Protein AF-A0A946F8Q5-F1 (afdb_monomer_lite)

Radius of gyration: 18.54 Å; chains: 1; bounding box: 40×36×60 Å

Foldseek 3Di:
DVPPVPLDAQADPVSLLVVLVPVFLVVQLVVLVVLQWDQDPVRDIDGDDPDRSSLLRSLVRLLLVLLVCLLCVLVCLQPPLSPSSDHQVLQVQLVHGSVRSNVCSVVVVCVSCVSSSVSSLVSSVVSLVVNVVSLVRSCVSSVNSSVVVVVVSVVSVVSSVQCVVCVSVSSVVNRSDDVVVVVVSVVVVPD

Secondary structure (DSSP, 8-state):
--STTTT----SHHHHHHHHIIIIIHHHHHHHHHHH-EE-TTS-EE---SS-HHHHHHHHHHHHHHHHHHHHHHHHHHH-TTTS---HHHHHHTT--HHHHHHHHHHT-HHHHHHHHHHHHHHHHHHHHHHHHHHHHHHHHTTTTTHHHHHHHHHHHHHHHHHHHTHHHHTTT--S--HHHHHHHHHHTT-

Structure (mmCIF, N/CA/C/O backbone):
data_AF-A0A946F8Q5-F1
#
_entry.id   AF-A0A946F8Q5-F1
#
loop_
_atom_site.group_PDB
_atom_site.id
_atom_site.type_symbol
_atom_site.label_atom_id
_atom_site.label_alt_id
_atom_site.label_comp_id
_atom_site.label_asym_id
_atom_site.label_entity_id
_atom_site.label_seq_id
_atom_site.pdbx_PDB_ins_code
_atom_site.Cartn_x
_atom_site.Cartn_y
_atom_site.Cartn_z
_atom_site.occupancy
_atom_site.B_iso_or_equiv
_atom_site.auth_seq_id
_atom_site.auth_comp_id
_atom_site.auth_asym_id
_atom_site.auth_atom_id
_atom_site.pdbx_PDB_model_num
ATOM 1 N N . MET A 1 1 ? -12.448 -9.281 -13.579 1.00 47.28 1 MET A N 1
ATOM 2 C CA . MET A 1 1 ? -13.691 -8.479 -13.675 1.00 47.28 1 MET A CA 1
ATOM 3 C C . MET A 1 1 ? -14.994 -9.238 -13.384 1.00 47.28 1 MET A C 1
ATOM 5 O O . MET A 1 1 ? -16.036 -8.608 -13.358 1.00 47.28 1 MET A O 1
ATOM 9 N N . GLN A 1 2 ? -14.994 -10.552 -13.101 1.00 37.69 2 GLN A N 1
ATOM 10 C CA . GLN A 1 2 ? -16.233 -11.278 -12.745 1.00 37.69 2 GLN A CA 1
ATOM 11 C C . GLN A 1 2 ? -16.590 -11.223 -11.242 1.00 37.69 2 GLN A C 1
ATOM 13 O O . GLN A 1 2 ? -17.656 -11.693 -10.854 1.00 37.69 2 GLN A O 1
ATOM 18 N N . ARG A 1 3 ? -15.711 -10.663 -10.394 1.00 45.88 3 ARG A N 1
ATOM 19 C CA . ARG A 1 3 ? -15.905 -10.558 -8.935 1.00 45.88 3 ARG A CA 1
ATOM 20 C C . ARG A 1 3 ? -16.505 -9.220 -8.465 1.00 45.88 3 ARG A C 1
ATOM 22 O O . ARG A 1 3 ? -17.027 -9.194 -7.359 1.00 45.88 3 ARG A O 1
ATOM 29 N N . ASP A 1 4 ? -16.539 -8.180 -9.306 1.00 47.66 4 ASP A N 1
ATOM 30 C CA . ASP A 1 4 ? -17.087 -6.856 -8.933 1.00 47.66 4 ASP A CA 1
ATOM 31 C C . ASP A 1 4 ? -18.618 -6.819 -8.818 1.00 47.66 4 ASP A C 1
ATOM 33 O O . ASP A 1 4 ? -19.171 -5.959 -8.147 1.00 47.66 4 ASP A O 1
ATOM 37 N N . VAL A 1 5 ? -19.337 -7.754 -9.448 1.00 46.56 5 VAL A N 1
ATOM 38 C CA . VAL A 1 5 ? -20.811 -7.693 -9.542 1.00 46.56 5 VAL A CA 1
ATOM 39 C C . VAL A 1 5 ? -21.517 -8.276 -8.305 1.00 46.56 5 VAL A C 1
ATOM 41 O O . VAL A 1 5 ? -22.730 -8.150 -8.176 1.00 46.56 5 VAL A O 1
ATOM 44 N N . ALA A 1 6 ? -20.788 -8.922 -7.389 1.00 48.31 6 ALA A N 1
ATOM 45 C CA . ALA A 1 6 ? -21.393 -9.682 -6.291 1.00 48.31 6 ALA A CA 1
ATOM 46 C C . ALA A 1 6 ? -21.062 -9.176 -4.878 1.00 48.31 6 ALA A C 1
ATOM 48 O O . ALA A 1 6 ? -21.506 -9.833 -3.940 1.00 48.31 6 ALA A O 1
ATOM 49 N N . GLU A 1 7 ? -20.282 -8.091 -4.726 1.00 57.91 7 GLU A N 1
ATOM 50 C CA . GLU A 1 7 ? -19.866 -7.527 -3.420 1.00 57.91 7 GLU A CA 1
ATOM 51 C C . GLU A 1 7 ? -19.543 -8.621 -2.386 1.00 57.91 7 GLU A C 1
ATOM 53 O O . GLU A 1 7 ? -20.066 -8.641 -1.269 1.00 57.91 7 GLU A O 1
ATOM 58 N N . ARG A 1 8 ? -18.746 -9.621 -2.789 1.00 64.62 8 ARG A N 1
ATOM 59 C CA . ARG A 1 8 ? -18.437 -10.729 -1.883 1.00 64.62 8 ARG A CA 1
ATOM 60 C C . ARG A 1 8 ? -17.665 -10.171 -0.685 1.00 64.62 8 ARG A C 1
ATOM 62 O O . ARG A 1 8 ? -16.681 -9.466 -0.907 1.00 64.62 8 ARG A O 1
ATOM 69 N N . PRO A 1 9 ? -18.078 -10.490 0.554 1.00 69.31 9 PRO A N 1
ATOM 70 C CA . PRO A 1 9 ? -17.312 -10.122 1.733 1.00 69.31 9 PRO A CA 1
ATOM 71 C C . PRO A 1 9 ? -15.879 -10.644 1.606 1.00 69.31 9 PRO A C 1
ATOM 73 O O . PRO A 1 9 ? -15.683 -11.797 1.223 1.00 69.31 9 PRO A O 1
ATOM 76 N N . LEU A 1 10 ? -14.898 -9.795 1.914 1.00 86.50 10 LEU A N 1
ATOM 77 C CA . LEU A 1 10 ? -13.508 -10.211 2.073 1.00 86.50 10 LEU A CA 1
ATOM 78 C C . LEU A 1 10 ? -13.407 -10.937 3.415 1.00 86.50 10 LEU A C 1
ATOM 80 O O . LEU A 1 10 ? -13.478 -10.295 4.462 1.00 86.50 10 LEU A O 1
ATOM 84 N N . ALA A 1 11 ? -13.325 -12.265 3.394 1.00 88.94 11 ALA A N 1
ATOM 85 C CA . ALA A 1 11 ? -13.254 -13.041 4.624 1.00 88.94 11 ALA A CA 1
ATOM 86 C C . ALA A 1 11 ? -11.807 -13.167 5.100 1.00 88.94 11 ALA A C 1
ATOM 88 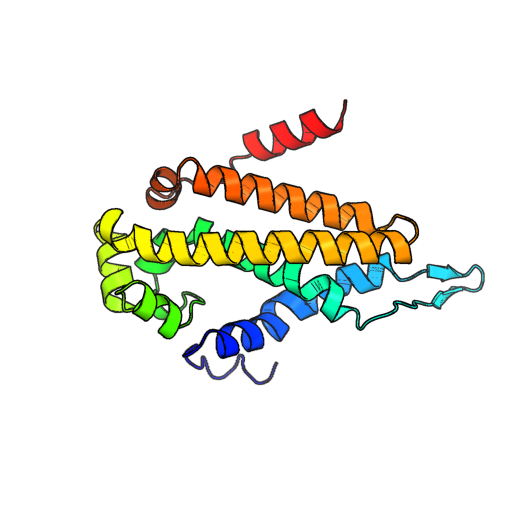O O . ALA A 1 11 ? -11.559 -13.033 6.298 1.00 88.94 11 ALA A O 1
ATOM 89 N N . THR A 1 12 ? -10.875 -13.398 4.168 1.00 92.00 12 THR A N 1
ATOM 90 C CA . THR A 1 12 ? -9.462 -13.618 4.496 1.00 92.00 12 THR A CA 1
ATOM 91 C C . THR A 1 12 ? -8.501 -12.648 3.820 1.00 92.00 12 THR A C 1
ATOM 93 O O . THR A 1 12 ? -8.831 -11.988 2.828 1.00 92.00 12 THR A O 1
ATOM 96 N N . TRP A 1 13 ? -7.267 -12.594 4.320 1.00 93.06 13 TRP A N 1
ATOM 97 C CA . TRP A 1 13 ? -6.178 -11.886 3.650 1.00 93.06 13 TRP A CA 1
ATOM 98 C C . TRP A 1 13 ? -5.962 -12.349 2.201 1.00 93.06 13 TRP A C 1
ATOM 100 O O . TRP A 1 13 ? -5.711 -11.524 1.323 1.00 93.06 13 TRP A O 1
ATOM 110 N N . GLU A 1 14 ? -6.114 -13.641 1.902 1.00 93.12 14 GLU A N 1
ATOM 111 C CA . GLU A 1 14 ? -6.053 -14.142 0.524 1.00 93.12 14 GLU A CA 1
ATOM 112 C C . GLU A 1 14 ? -7.164 -13.560 -0.351 1.00 93.12 14 GLU A C 1
ATOM 114 O O . GLU A 1 14 ? -6.880 -13.193 -1.490 1.00 93.12 14 GLU A O 1
ATOM 119 N N . ASP A 1 15 ? -8.388 -13.402 0.168 1.00 92.00 15 ASP A N 1
ATOM 120 C CA . ASP A 1 15 ? -9.471 -12.740 -0.572 1.00 92.00 15 ASP A CA 1
ATOM 121 C C . ASP A 1 15 ? -9.111 -11.284 -0.896 1.00 92.00 15 ASP A C 1
ATOM 123 O O . ASP A 1 15 ? -9.392 -10.802 -1.997 1.00 92.00 15 ASP A O 1
ATOM 127 N N . PHE A 1 16 ? -8.469 -10.582 0.045 1.00 92.88 16 PHE A N 1
ATOM 128 C CA . PHE A 1 16 ? -7.971 -9.225 -0.178 1.00 92.88 16 PHE A CA 1
ATOM 129 C C . PHE A 1 16 ? -6.912 -9.199 -1.285 1.00 92.88 16 PHE A C 1
ATOM 131 O O . PHE A 1 16 ? -7.029 -8.404 -2.219 1.00 92.88 16 PHE A O 1
ATOM 138 N N . LEU A 1 17 ? -5.916 -10.089 -1.239 1.00 93.94 17 LEU A N 1
ATOM 139 C CA . LEU A 1 17 ? -4.895 -10.182 -2.287 1.00 93.94 17 LEU A CA 1
ATOM 140 C C . LEU A 1 17 ? -5.532 -10.456 -3.658 1.00 93.94 17 LEU A C 1
ATOM 142 O O . LEU A 1 17 ? -5.284 -9.722 -4.615 1.00 93.94 17 LEU A O 1
ATOM 146 N N . ASP A 1 18 ? -6.432 -11.430 -3.726 1.00 92.94 18 ASP A N 1
ATOM 147 C CA . ASP A 1 18 ? -7.199 -11.787 -4.918 1.00 92.94 18 ASP A CA 1
ATOM 148 C C . ASP A 1 18 ? -8.022 -10.614 -5.479 1.00 92.94 18 ASP A C 1
ATOM 150 O O . ASP A 1 18 ? -8.151 -10.452 -6.696 1.00 92.94 18 ASP A O 1
ATOM 154 N N . TYR A 1 19 ? -8.615 -9.801 -4.604 1.00 91.38 19 TYR A N 1
ATOM 155 C CA . TYR A 1 19 ? -9.320 -8.583 -4.991 1.00 91.38 19 TYR A CA 1
ATOM 156 C C . TYR A 1 19 ? -8.349 -7.540 -5.561 1.00 91.38 19 TYR A C 1
ATOM 158 O O . TYR A 1 19 ? -8.593 -6.985 -6.641 1.00 91.38 19 TYR A O 1
ATOM 166 N N . THR A 1 20 ? -7.217 -7.311 -4.886 1.00 93.56 20 THR A N 1
ATOM 167 C CA . THR A 1 20 ? -6.224 -6.321 -5.325 1.00 93.56 20 THR A CA 1
ATOM 168 C C . THR A 1 20 ? -5.621 -6.649 -6.686 1.00 93.56 20 THR A C 1
ATOM 170 O O . THR A 1 20 ? -5.291 -5.715 -7.417 1.00 93.56 20 THR A O 1
ATOM 173 N N . GLU A 1 21 ? -5.555 -7.923 -7.089 1.00 94.44 21 GLU A N 1
ATOM 174 C CA . GLU A 1 21 ? -5.094 -8.311 -8.429 1.00 94.44 21 GLU A CA 1
ATOM 175 C C . GLU A 1 21 ? -5.870 -7.582 -9.537 1.00 94.44 21 GLU A C 1
ATOM 177 O O . GLU A 1 21 ? -5.285 -7.034 -10.474 1.00 94.44 21 GLU A O 1
ATOM 182 N N . GLY A 1 22 ? -7.197 -7.517 -9.411 1.00 90.88 22 GLY A N 1
ATOM 183 C CA . GLY A 1 22 ? -8.050 -6.804 -10.361 1.00 90.88 22 GLY A CA 1
ATOM 184 C C . GLY A 1 22 ? -8.107 -5.299 -10.108 1.00 90.88 22 GLY A C 1
ATOM 185 O O . GLY A 1 22 ? -8.044 -4.517 -11.056 1.00 90.88 22 GLY A O 1
ATOM 186 N N . ALA A 1 23 ? -8.235 -4.901 -8.842 1.00 89.94 23 ALA A N 1
ATOM 187 C CA . ALA A 1 23 ? -8.517 -3.517 -8.468 1.00 89.94 23 ALA A CA 1
ATOM 188 C C . ALA A 1 23 ? -7.287 -2.595 -8.525 1.00 89.94 23 ALA A C 1
ATOM 190 O O . ALA A 1 23 ? -7.435 -1.394 -8.743 1.00 89.94 23 ALA A O 1
ATOM 191 N N . ALA A 1 24 ? -6.081 -3.136 -8.328 1.00 94.88 24 ALA A N 1
ATOM 192 C CA . ALA A 1 24 ? -4.866 -2.343 -8.141 1.00 94.88 24 ALA A CA 1
ATOM 193 C C . ALA A 1 24 ? -3.651 -2.875 -8.919 1.00 94.88 24 ALA A C 1
ATOM 195 O O . ALA A 1 24 ? -2.951 -2.093 -9.561 1.00 94.88 24 ALA A O 1
ATOM 196 N N . VAL A 1 25 ? -3.404 -4.189 -8.926 1.00 97.62 25 VAL A N 1
ATOM 197 C CA . VAL A 1 25 ? -2.227 -4.771 -9.598 1.00 97.62 25 VAL A CA 1
ATOM 198 C C . VAL A 1 25 ? -2.351 -4.660 -11.113 1.00 97.62 25 VAL A C 1
ATOM 200 O O . VAL A 1 25 ? -1.433 -4.167 -11.763 1.00 97.62 25 VAL A O 1
ATOM 203 N N . ALA A 1 26 ? -3.488 -5.060 -11.688 1.00 96.06 26 ALA A N 1
ATOM 204 C CA . ALA A 1 26 ? -3.735 -4.949 -13.123 1.00 96.06 26 ALA A CA 1
ATOM 205 C C . ALA A 1 26 ? -3.549 -3.515 -13.669 1.00 96.06 26 ALA A C 1
ATOM 207 O O . ALA A 1 26 ? -2.817 -3.364 -14.651 1.00 96.06 26 ALA A O 1
ATOM 208 N N . PRO A 1 27 ? -4.128 -2.451 -13.068 1.00 96.12 27 PRO A N 1
ATOM 209 C CA . PRO A 1 27 ? -3.860 -1.089 -13.527 1.00 96.12 27 PRO A CA 1
ATOM 210 C C . PRO A 1 27 ? -2.409 -0.654 -13.279 1.00 96.12 27 PRO A C 1
ATOM 212 O O . PRO A 1 27 ? -1.821 -0.017 -14.151 1.00 96.12 27 PRO A O 1
ATOM 215 N N . ALA A 1 28 ? -1.788 -1.032 -12.156 1.00 96.50 28 ALA A N 1
ATOM 216 C CA . ALA A 1 28 ? -0.383 -0.710 -11.898 1.00 96.50 28 ALA A CA 1
ATOM 217 C C . ALA A 1 28 ? 0.571 -1.366 -12.916 1.00 96.50 28 ALA A C 1
ATOM 219 O O . ALA A 1 28 ? 1.548 -0.751 -13.348 1.00 96.50 28 ALA A O 1
ATOM 220 N N . ALA A 1 29 ? 0.260 -2.583 -13.370 1.00 97.12 29 ALA A N 1
ATOM 221 C CA . ALA A 1 29 ? 1.044 -3.305 -14.367 1.00 97.12 29 ALA A CA 1
ATOM 222 C C . ALA A 1 29 ? 1.118 -2.565 -15.710 1.00 97.12 29 ALA A C 1
ATOM 224 O O . ALA A 1 29 ? 2.112 -2.706 -16.419 1.00 97.12 29 ALA A O 1
ATOM 225 N N . VAL A 1 30 ? 0.129 -1.730 -16.053 1.00 96.25 30 VAL A N 1
ATOM 226 C CA . VAL A 1 30 ? 0.170 -0.893 -17.265 1.00 96.25 30 VAL A CA 1
ATOM 227 C C . VAL A 1 30 ? 1.377 0.050 -17.248 1.00 96.25 30 VAL A C 1
ATOM 229 O O . VAL A 1 30 ? 2.019 0.229 -18.281 1.00 96.25 30 VAL A O 1
ATOM 232 N N . PHE A 1 31 ? 1.749 0.600 -16.088 1.00 96.44 31 PHE A N 1
ATOM 233 C CA . PHE A 1 31 ? 2.955 1.426 -15.979 1.00 96.44 31 PHE A CA 1
ATOM 234 C C . PHE A 1 31 ? 4.221 0.604 -16.213 1.00 96.44 31 PHE A C 1
ATOM 236 O O . PHE A 1 31 ? 5.102 1.047 -16.943 1.00 96.44 31 PHE A O 1
ATOM 243 N N . VAL A 1 32 ? 4.282 -0.621 -15.685 1.00 97.31 32 VAL A N 1
ATOM 244 C CA . VAL A 1 32 ? 5.392 -1.548 -15.957 1.00 97.31 32 VAL A CA 1
ATOM 245 C C . VAL A 1 32 ? 5.483 -1.851 -17.456 1.00 97.31 32 VAL A C 1
ATOM 247 O O . VAL A 1 32 ? 6.572 -1.801 -18.020 1.00 97.31 32 VAL A O 1
ATOM 250 N N . TYR A 1 33 ? 4.349 -2.085 -18.130 1.00 95.19 33 TYR A N 1
ATOM 251 C CA . TYR A 1 33 ? 4.311 -2.264 -19.585 1.00 95.19 33 TYR A CA 1
ATOM 252 C C . TYR A 1 33 ? 4.882 -1.061 -20.331 1.00 95.19 33 TYR A C 1
ATOM 254 O O . TYR A 1 33 ? 5.683 -1.248 -21.241 1.00 95.19 33 TYR A O 1
ATOM 262 N N . ILE A 1 34 ? 4.480 0.157 -19.964 1.00 94.56 34 ILE A N 1
ATOM 263 C CA . ILE A 1 34 ? 4.950 1.384 -20.618 1.00 94.56 34 ILE A CA 1
ATOM 264 C C . ILE A 1 34 ? 6.466 1.530 -20.461 1.00 94.56 34 ILE A C 1
ATOM 266 O O . ILE A 1 34 ? 7.152 1.781 -21.447 1.00 94.56 34 ILE A O 1
ATOM 270 N N . LEU A 1 35 ? 6.983 1.327 -19.250 1.00 94.38 35 LEU A N 1
ATOM 271 C CA . LEU A 1 35 ? 8.401 1.518 -18.930 1.00 94.38 35 LEU A CA 1
ATOM 272 C C . LEU A 1 35 ? 9.298 0.442 -19.547 1.00 94.38 35 LEU A C 1
ATOM 274 O O . LEU A 1 35 ? 10.416 0.720 -19.965 1.00 94.38 35 LEU A O 1
ATOM 278 N N . ALA A 1 36 ? 8.801 -0.788 -19.652 1.00 94.12 36 ALA A N 1
ATOM 279 C CA . ALA A 1 36 ? 9.536 -1.888 -20.262 1.00 94.12 36 ALA A CA 1
ATOM 280 C C . ALA A 1 36 ? 9.364 -1.972 -21.788 1.00 94.12 36 ALA A C 1
ATOM 282 O O . ALA A 1 36 ? 9.966 -2.839 -22.428 1.00 94.12 36 ALA A O 1
ATOM 283 N N . CYS A 1 37 ? 8.524 -1.129 -22.392 1.00 93.69 37 CYS A N 1
ATOM 284 C CA . CYS A 1 37 ? 8.300 -1.113 -23.831 1.00 93.69 37 CYS A CA 1
ATOM 285 C C . CYS A 1 37 ? 9.354 -0.249 -24.526 1.00 93.69 37 CYS A C 1
ATOM 287 O O . CYS A 1 37 ? 9.451 0.955 -24.297 1.00 93.69 37 CYS A O 1
ATOM 289 N N . LYS A 1 38 ? 10.120 -0.849 -25.439 1.00 89.81 38 LYS A N 1
ATOM 290 C CA . LYS A 1 38 ? 11.079 -0.139 -26.287 1.00 89.81 38 LYS A CA 1
ATOM 291 C C . LYS A 1 38 ? 10.534 -0.070 -27.712 1.00 89.81 38 LYS A C 1
ATOM 293 O O . LYS A 1 38 ? 10.257 -1.098 -28.338 1.00 89.81 38 LYS A O 1
ATOM 298 N N . VAL A 1 39 ? 10.409 1.148 -28.236 1.00 88.50 39 VAL A N 1
ATOM 299 C CA . VAL A 1 39 ? 9.988 1.399 -29.621 1.00 88.50 39 VAL A CA 1
ATOM 300 C C . VAL A 1 39 ? 11.217 1.400 -30.525 1.00 88.50 39 VAL A C 1
ATOM 302 O O . VAL A 1 39 ? 12.149 2.186 -30.346 1.00 88.50 39 VAL A O 1
ATOM 305 N N . ARG A 1 40 ? 11.238 0.502 -31.506 1.00 88.19 40 ARG A N 1
ATOM 306 C CA . ARG A 1 40 ? 12.300 0.403 -32.508 1.00 88.19 40 ARG A CA 1
ATOM 307 C C . ARG A 1 40 ? 12.103 1.449 -33.605 1.00 88.19 40 ARG A C 1
ATOM 309 O O . ARG A 1 40 ? 11.007 1.951 -33.835 1.00 88.19 40 ARG A O 1
ATOM 316 N N . ARG A 1 41 ? 13.180 1.754 -34.340 1.00 89.50 41 ARG A N 1
ATOM 317 C CA . ARG A 1 41 ? 13.159 2.737 -35.446 1.00 89.50 41 ARG A CA 1
ATOM 318 C C . ARG A 1 41 ? 12.202 2.372 -36.586 1.00 89.50 41 ARG A C 1
ATOM 320 O O . ARG A 1 41 ? 11.804 3.256 -37.332 1.00 89.50 41 ARG A O 1
ATOM 327 N N . ASP A 1 42 ? 11.861 1.094 -36.727 1.00 91.88 42 ASP A N 1
ATOM 328 C CA . ASP A 1 42 ? 10.904 0.588 -37.719 1.00 91.88 42 ASP A CA 1
ATOM 329 C C . ASP A 1 42 ? 9.435 0.713 -37.268 1.00 91.88 42 ASP A C 1
ATOM 331 O O . ASP A 1 42 ? 8.533 0.297 -37.990 1.00 91.88 42 ASP A O 1
ATOM 335 N N . GLY A 1 43 ? 9.191 1.286 -36.084 1.00 87.38 43 GLY A N 1
ATOM 336 C CA . GLY A 1 43 ? 7.863 1.450 -35.500 1.00 87.38 43 GLY A CA 1
ATOM 337 C C . GLY A 1 43 ? 7.340 0.222 -34.752 1.00 87.38 43 GLY A C 1
ATOM 338 O O . GLY A 1 43 ? 6.241 0.287 -34.205 1.00 87.38 43 GLY A O 1
ATOM 339 N N . SER A 1 44 ? 8.091 -0.883 -34.692 1.00 89.69 44 SER A N 1
ATOM 340 C CA . SER A 1 44 ? 7.719 -2.041 -33.876 1.00 89.69 44 SER A CA 1
ATOM 341 C C . SER A 1 44 ? 8.072 -1.834 -32.402 1.00 89.69 44 SER A C 1
ATOM 343 O O . SER A 1 44 ? 9.073 -1.199 -32.064 1.00 89.69 44 SER A O 1
ATOM 345 N N . SER A 1 45 ? 7.260 -2.402 -31.514 1.00 88.25 45 SER A N 1
ATOM 346 C CA . SER A 1 45 ? 7.489 -2.367 -30.071 1.00 88.25 45 SER A CA 1
ATOM 347 C C . SER A 1 45 ? 7.910 -3.736 -29.569 1.00 88.25 45 SER A C 1
ATOM 349 O O . SER A 1 45 ? 7.329 -4.753 -29.953 1.00 88.25 45 SER A O 1
ATOM 351 N N . VAL A 1 46 ? 8.899 -3.762 -28.684 1.00 89.12 46 VAL A N 1
ATOM 352 C CA . VAL A 1 46 ? 9.299 -4.972 -27.967 1.00 89.12 46 VAL A CA 1
ATOM 353 C C . VAL A 1 46 ? 9.364 -4.701 -26.479 1.00 89.12 46 VAL A C 1
ATOM 355 O O . VAL A 1 46 ? 9.696 -3.601 -26.048 1.00 89.12 46 VAL A O 1
ATOM 358 N N . SER A 1 47 ? 9.064 -5.726 -25.698 1.00 86.44 47 SER A N 1
ATOM 359 C CA . SER A 1 47 ? 9.294 -5.721 -24.266 1.00 86.44 47 SER A CA 1
ATOM 360 C C . SER A 1 47 ? 9.719 -7.118 -23.845 1.00 86.44 47 SER A C 1
ATOM 362 O O . SER A 1 47 ? 9.160 -8.110 -24.321 1.00 86.44 47 SER A O 1
ATOM 364 N N . SER A 1 48 ? 10.733 -7.191 -22.994 1.00 87.31 48 SER A N 1
ATOM 365 C CA . SER A 1 48 ? 11.195 -8.437 -22.398 1.00 87.31 48 SER A CA 1
ATOM 366 C C . SER A 1 48 ? 11.593 -8.160 -20.961 1.00 87.31 48 SER A C 1
ATOM 368 O O . SER A 1 48 ? 12.582 -7.472 -20.727 1.00 87.31 48 SER A O 1
ATOM 370 N N . LEU A 1 49 ? 10.821 -8.710 -20.034 1.00 94.62 49 LEU A N 1
ATOM 371 C CA . LEU A 1 49 ? 11.174 -8.781 -18.624 1.00 94.62 49 LEU A CA 1
ATOM 372 C C . LEU A 1 49 ? 11.390 -10.245 -18.246 1.00 94.62 49 LEU A C 1
ATOM 374 O O . LEU A 1 49 ? 10.847 -11.152 -18.886 1.00 94.62 49 LEU A O 1
ATOM 378 N N . SER A 1 50 ? 12.176 -10.482 -17.202 1.00 95.06 50 SER A N 1
ATOM 379 C CA . SER A 1 50 ? 12.471 -11.823 -16.696 1.00 95.06 50 SER A CA 1
ATOM 380 C C . SER A 1 50 ? 11.276 -12.471 -15.985 1.00 95.06 50 SER A C 1
ATOM 382 O O . SER A 1 50 ? 11.239 -13.693 -15.822 1.00 95.06 50 SER A O 1
ATOM 384 N N . ARG A 1 51 ? 10.278 -11.666 -15.596 1.00 96.38 51 ARG A N 1
ATOM 385 C CA . ARG A 1 51 ? 9.045 -12.086 -14.914 1.00 96.38 51 ARG A CA 1
ATOM 386 C C . ARG A 1 51 ? 7.802 -11.473 -15.568 1.00 96.38 51 ARG A C 1
ATOM 388 O O . ARG A 1 51 ? 7.910 -10.479 -16.290 1.00 96.38 51 ARG A O 1
ATOM 395 N N . PRO A 1 52 ? 6.603 -12.022 -15.305 1.00 96.50 52 PRO A N 1
ATOM 396 C CA . PRO A 1 52 ? 5.349 -11.352 -15.628 1.00 96.50 52 PRO A CA 1
ATOM 397 C C . PRO A 1 52 ? 5.309 -9.901 -15.120 1.00 96.50 52 PRO A C 1
ATOM 399 O O . PRO A 1 52 ? 5.661 -9.621 -13.980 1.00 96.50 52 PRO A O 1
ATOM 402 N N . PHE A 1 53 ? 4.811 -8.978 -15.943 1.00 95.88 53 PHE A N 1
ATOM 403 C CA . PHE A 1 53 ? 4.721 -7.541 -15.629 1.00 95.88 53 PHE A CA 1
ATOM 404 C C . PHE A 1 53 ? 3.971 -7.261 -14.321 1.00 95.88 53 PHE A C 1
ATOM 406 O O . PHE A 1 53 ? 4.376 -6.407 -13.534 1.00 95.88 53 PHE A O 1
ATOM 413 N N . ALA A 1 54 ? 2.895 -8.015 -14.077 1.00 97.06 54 ALA A N 1
ATOM 414 C CA . ALA A 1 54 ? 2.108 -7.922 -12.853 1.00 97.06 54 ALA A CA 1
ATOM 415 C C . ALA A 1 54 ? 2.939 -8.218 -11.596 1.00 97.06 54 ALA A C 1
ATOM 417 O O . ALA A 1 54 ? 2.670 -7.638 -10.549 1.00 97.06 54 ALA A O 1
ATOM 418 N N . ASP A 1 55 ? 3.977 -9.053 -11.695 1.00 97.69 55 ASP A N 1
ATOM 419 C CA . ASP A 1 55 ? 4.798 -9.412 -10.541 1.00 97.69 55 ASP A CA 1
ATOM 420 C C . ASP A 1 55 ? 5.626 -8.231 -10.035 1.00 97.69 55 ASP A C 1
ATOM 422 O O . ASP A 1 55 ? 5.717 -8.047 -8.825 1.00 97.69 55 ASP A O 1
ATOM 426 N N . TYR A 1 56 ? 6.133 -7.376 -10.930 1.00 97.94 56 TYR A N 1
ATOM 427 C CA . TYR A 1 56 ? 6.824 -6.140 -10.537 1.00 97.94 56 TYR A CA 1
ATOM 428 C C . TYR A 1 56 ? 5.872 -5.091 -9.949 1.00 97.94 56 TYR A C 1
ATOM 430 O O . TYR A 1 56 ? 6.265 -4.286 -9.110 1.00 97.94 56 TYR A O 1
ATOM 438 N N . ALA A 1 57 ? 4.613 -5.083 -10.395 1.00 97.94 57 ALA A N 1
ATOM 439 C CA . ALA A 1 57 ? 3.615 -4.108 -9.960 1.00 97.94 57 ALA A CA 1
ATOM 440 C C . ALA A 1 57 ? 2.932 -4.484 -8.637 1.00 97.94 57 ALA A C 1
ATOM 442 O O . ALA A 1 57 ? 2.433 -3.607 -7.932 1.00 97.94 57 ALA A O 1
ATOM 443 N N . ARG A 1 58 ? 2.874 -5.779 -8.303 1.00 98.38 58 ARG A N 1
ATOM 444 C CA . ARG A 1 58 ? 2.015 -6.311 -7.239 1.00 98.38 58 ARG A CA 1
ATOM 445 C C . ARG A 1 58 ? 2.283 -5.685 -5.882 1.00 98.38 58 ARG A C 1
ATOM 447 O O . ARG A 1 58 ? 1.359 -5.205 -5.228 1.00 98.38 58 ARG A O 1
ATOM 454 N N . HIS A 1 59 ? 3.541 -5.684 -5.452 1.00 98.50 59 HIS A N 1
ATOM 455 C CA . HIS A 1 59 ? 3.874 -5.179 -4.127 1.00 98.50 59 HIS A CA 1
ATOM 456 C C . HIS A 1 59 ? 3.694 -3.665 -4.026 1.00 98.50 59 HIS A C 1
ATOM 458 O O . HIS A 1 59 ? 3.169 -3.224 -3.006 1.00 98.50 59 HIS A O 1
ATOM 464 N N . LEU A 1 60 ? 4.000 -2.912 -5.092 1.00 98.31 60 LEU A N 1
ATOM 465 C CA . LEU A 1 60 ? 3.736 -1.472 -5.167 1.00 98.31 60 LEU A CA 1
ATOM 466 C C . LEU A 1 60 ? 2.238 -1.181 -5.047 1.00 98.31 60 LEU A C 1
ATOM 468 O O . LEU A 1 60 ? 1.834 -0.340 -4.251 1.00 98.31 60 LEU A O 1
ATOM 472 N N . ALA A 1 61 ? 1.413 -1.908 -5.801 1.00 97.81 61 ALA A N 1
ATOM 473 C CA . ALA A 1 61 ? -0.033 -1.739 -5.786 1.00 97.81 61 ALA A CA 1
ATOM 474 C C . ALA A 1 61 ? -0.621 -2.003 -4.394 1.00 97.81 61 ALA A C 1
ATOM 476 O O . ALA A 1 61 ? -1.375 -1.176 -3.887 1.00 97.81 61 ALA A O 1
ATOM 477 N N . ILE A 1 62 ? -0.241 -3.114 -3.754 1.00 97.75 62 ILE A N 1
ATOM 478 C CA . ILE A 1 62 ? -0.716 -3.458 -2.406 1.00 97.75 62 ILE A CA 1
ATOM 479 C C . ILE A 1 62 ? -0.214 -2.443 -1.376 1.00 97.75 62 ILE A C 1
ATOM 481 O O . ILE A 1 62 ? -0.995 -1.982 -0.551 1.00 97.75 62 ILE A O 1
ATOM 485 N N . PHE A 1 63 ? 1.064 -2.060 -1.441 1.00 98.19 63 PHE A N 1
ATOM 486 C CA . PHE A 1 63 ? 1.642 -1.038 -0.570 1.00 98.19 63 PHE A CA 1
ATOM 487 C C . PHE A 1 63 ? 0.847 0.272 -0.650 1.00 98.19 63 PHE A C 1
ATOM 489 O O . PHE A 1 63 ? 0.347 0.745 0.368 1.00 98.19 63 PHE A O 1
ATOM 496 N N . SER A 1 64 ? 0.653 0.816 -1.853 1.00 96.12 64 SER A N 1
ATOM 497 C CA . SER A 1 64 ? -0.126 2.040 -2.061 1.00 96.12 64 SER A 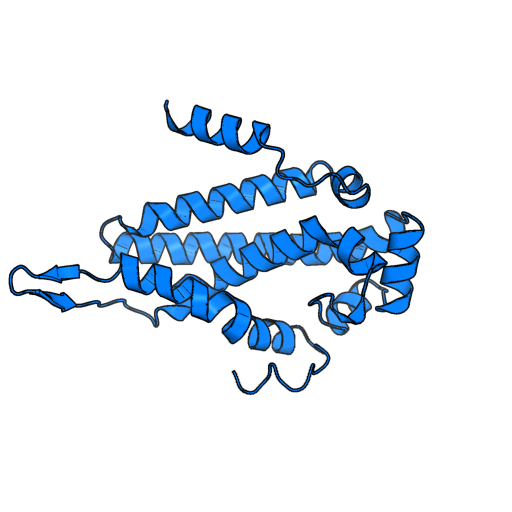CA 1
ATOM 498 C C . SER A 1 64 ? -1.575 1.903 -1.585 1.00 96.12 64 SER A C 1
ATOM 500 O O . SER A 1 64 ? -2.125 2.844 -1.015 1.00 96.12 64 SER A O 1
ATOM 502 N N . TYR A 1 65 ? -2.191 0.731 -1.767 1.00 95.19 65 TYR A N 1
ATOM 503 C CA . TYR A 1 65 ? -3.554 0.468 -1.302 1.00 95.19 65 TYR A CA 1
ATOM 504 C C . TYR A 1 65 ? -3.656 0.492 0.228 1.00 95.19 65 TYR A C 1
ATOM 506 O O . TYR A 1 65 ? -4.575 1.096 0.774 1.00 95.19 65 TYR A O 1
ATOM 514 N N . LEU A 1 66 ? -2.696 -0.112 0.933 1.00 95.19 66 LEU A N 1
ATOM 515 C CA . LEU A 1 66 ? -2.663 -0.109 2.398 1.00 95.19 66 LEU A CA 1
ATOM 516 C C . LEU A 1 66 ? -2.422 1.298 2.961 1.00 95.19 66 LEU A C 1
ATOM 518 O O . LEU A 1 66 ? -3.055 1.671 3.947 1.00 95.19 66 LEU A O 1
ATOM 522 N N . VAL A 1 67 ? -1.586 2.111 2.304 1.00 94.06 67 VAL A N 1
ATOM 523 C CA . VAL A 1 67 ? -1.417 3.531 2.662 1.00 94.06 67 VAL A CA 1
ATOM 524 C C . VAL A 1 67 ? -2.738 4.293 2.528 1.00 94.06 67 VAL A C 1
ATOM 526 O O . VAL A 1 67 ? -3.072 5.085 3.407 1.00 94.06 67 VAL A O 1
ATOM 529 N N . HIS A 1 68 ? -3.520 4.034 1.476 1.00 90.75 68 HIS A N 1
ATOM 530 C CA . HIS A 1 68 ? -4.852 4.626 1.327 1.00 90.75 68 HIS A CA 1
ATOM 531 C C . HIS A 1 68 ? -5.816 4.183 2.425 1.00 90.75 68 HIS A C 1
ATOM 533 O O . HIS A 1 68 ? -6.467 5.036 3.021 1.00 90.75 68 HIS A O 1
ATOM 539 N N . ILE A 1 69 ? -5.856 2.886 2.742 1.00 90.88 69 ILE A N 1
ATOM 540 C CA . ILE A 1 69 ? -6.686 2.375 3.841 1.00 90.88 69 ILE A CA 1
ATOM 541 C C . ILE A 1 69 ? -6.316 3.068 5.153 1.00 90.88 69 ILE A C 1
ATOM 543 O O . ILE A 1 69 ? -7.205 3.515 5.864 1.00 90.88 69 ILE A O 1
ATOM 547 N N . LEU A 1 70 ? -5.025 3.194 5.474 1.00 90.38 70 LEU A N 1
ATOM 548 C CA . LEU A 1 70 ? -4.588 3.875 6.695 1.00 90.38 70 LEU A CA 1
ATOM 549 C C . LEU A 1 70 ? -4.978 5.354 6.713 1.00 90.38 70 LEU A C 1
ATOM 551 O O . LEU A 1 70 ? -5.444 5.841 7.740 1.00 90.38 70 LEU A O 1
ATOM 555 N N . ARG A 1 71 ? -4.799 6.060 5.591 1.00 87.88 71 ARG A N 1
ATOM 556 C CA . ARG A 1 71 ? -5.137 7.484 5.450 1.00 87.88 71 ARG A CA 1
ATOM 557 C C . ARG A 1 71 ? -6.626 7.742 5.666 1.00 87.88 71 ARG A C 1
ATOM 559 O O . ARG A 1 71 ? -6.984 8.725 6.306 1.00 87.88 71 ARG A O 1
ATOM 566 N N . ASP A 1 72 ? -7.472 6.876 5.121 1.00 86.31 72 ASP A N 1
ATOM 567 C CA . ASP A 1 72 ? -8.919 7.091 5.066 1.00 86.31 72 ASP A CA 1
ATOM 568 C C . ASP A 1 72 ? -9.676 6.263 6.127 1.00 86.31 72 ASP A C 1
ATOM 570 O O . ASP A 1 72 ? -10.901 6.350 6.219 1.00 86.31 72 ASP A O 1
ATOM 574 N N . LEU A 1 73 ? -8.955 5.517 6.985 1.00 86.12 73 LEU A N 1
ATOM 575 C CA . LEU A 1 73 ? -9.499 4.496 7.891 1.00 86.12 73 LEU A CA 1
ATOM 576 C C . LEU A 1 73 ? -10.714 4.980 8.678 1.00 86.12 73 LEU A C 1
ATOM 578 O O . LEU A 1 73 ? -11.753 4.323 8.677 1.00 86.12 73 LEU A O 1
ATOM 582 N N . LYS A 1 74 ? -10.594 6.125 9.358 1.00 82.69 74 LYS A N 1
ATOM 583 C CA . LYS A 1 74 ? -11.689 6.651 10.177 1.00 82.69 74 LYS A CA 1
ATOM 584 C C . LYS A 1 74 ? -12.873 7.089 9.327 1.00 82.69 74 LYS A C 1
ATOM 586 O O . LYS A 1 74 ? -14.003 6.714 9.629 1.00 82.69 74 LYS A O 1
ATOM 591 N N . ALA A 1 75 ? -12.619 7.874 8.283 1.00 82.31 75 ALA A N 1
ATOM 592 C CA . ALA A 1 75 ? -13.673 8.412 7.432 1.00 82.31 75 ALA A CA 1
ATOM 593 C C . ALA A 1 75 ? -14.483 7.285 6.771 1.00 82.31 75 ALA A C 1
ATOM 595 O O . ALA A 1 75 ? -15.715 7.351 6.712 1.00 82.31 75 ALA A O 1
ATOM 596 N N . ASP A 1 76 ? -13.807 6.223 6.336 1.00 85.25 76 ASP A N 1
ATOM 597 C CA . ASP A 1 76 ? -14.451 5.060 5.735 1.00 85.25 76 ASP A CA 1
ATOM 598 C C . ASP A 1 76 ? -15.177 4.208 6.784 1.00 85.25 76 ASP A C 1
ATOM 600 O O . ASP A 1 76 ? -16.313 3.776 6.551 1.00 85.25 76 ASP A O 1
ATOM 604 N N . ALA A 1 77 ? -14.581 4.027 7.967 1.00 85.69 77 ALA A N 1
ATOM 605 C CA . ALA A 1 77 ? -15.194 3.285 9.067 1.00 85.69 77 ALA A CA 1
ATOM 606 C C . ALA A 1 77 ? -16.473 3.962 9.582 1.00 85.69 77 ALA A C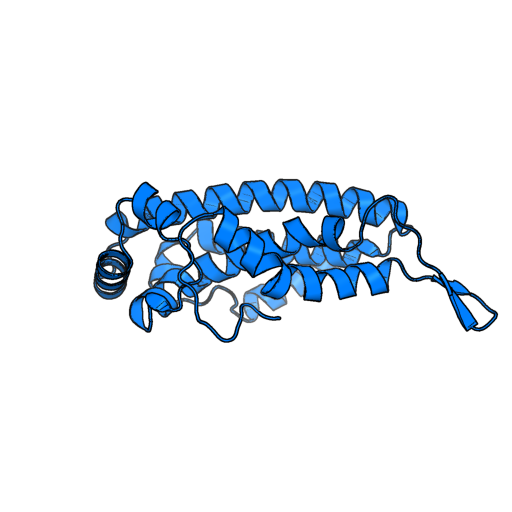 1
ATOM 608 O O . ALA A 1 77 ? -17.446 3.278 9.899 1.00 85.69 77 ALA A O 1
ATOM 609 N N . GLU A 1 78 ? -16.513 5.296 9.633 1.00 83.75 78 GLU A N 1
ATOM 610 C CA . GLU A 1 78 ? -17.694 6.054 10.050 1.00 83.75 78 GLU A CA 1
ATOM 611 C C . GLU A 1 78 ? -18.848 5.920 9.050 1.00 83.75 78 GLU A C 1
ATOM 613 O O . GLU A 1 78 ? -19.996 5.698 9.455 1.00 83.75 78 GLU A O 1
ATOM 618 N N . ARG A 1 79 ? -18.556 6.056 7.749 1.00 79.00 79 ARG A N 1
ATOM 619 C CA . ARG A 1 79 ? -19.572 6.186 6.692 1.00 79.00 79 ARG A CA 1
ATOM 620 C C . ARG A 1 79 ? -20.163 4.850 6.267 1.00 79.00 79 ARG A C 1
ATOM 622 O O . ARG A 1 79 ? -21.382 4.748 6.125 1.00 79.00 79 ARG A O 1
ATOM 629 N N . ALA A 1 80 ? -19.319 3.856 6.010 1.00 71.75 80 ALA A N 1
ATOM 630 C CA . ALA A 1 80 ? -19.745 2.572 5.468 1.00 71.75 80 ALA A CA 1
ATOM 631 C C . ALA A 1 80 ? -18.685 1.490 5.745 1.00 71.75 80 ALA A C 1
ATOM 633 O O . ALA A 1 80 ? -17.953 1.107 4.830 1.00 71.75 80 ALA A O 1
ATOM 634 N N . PRO A 1 81 ? -18.613 0.942 6.972 1.00 64.19 81 PRO A N 1
ATOM 635 C CA . PRO A 1 81 ? -17.610 -0.065 7.342 1.00 64.19 81 PRO A CA 1
ATOM 636 C C . PRO A 1 81 ? -17.690 -1.338 6.483 1.00 64.19 81 PRO A C 1
ATOM 638 O O . PRO A 1 81 ? -16.720 -2.079 6.365 1.00 64.19 81 PRO A O 1
ATOM 641 N N . GLN A 1 82 ? -18.835 -1.603 5.849 1.00 64.94 82 GLN A N 1
ATOM 642 C CA . GLN A 1 82 ? -19.002 -2.686 4.883 1.00 64.94 82 GLN A CA 1
ATOM 643 C C . GLN A 1 82 ? -18.230 -2.475 3.570 1.00 64.94 82 GLN A C 1
ATOM 645 O O . GLN A 1 82 ? -17.898 -3.463 2.924 1.00 64.94 82 GLN A O 1
ATOM 650 N N . HIS A 1 83 ? -17.931 -1.225 3.197 1.00 65.88 83 HIS A N 1
ATOM 651 C CA . HIS A 1 83 ? -17.129 -0.875 2.017 1.00 65.88 83 HIS A CA 1
ATOM 652 C C . HIS A 1 83 ? -15.639 -0.753 2.333 1.00 65.88 83 HIS A C 1
ATOM 654 O O . HIS A 1 83 ? -14.821 -0.613 1.422 1.00 65.88 83 HIS A O 1
ATOM 660 N N . LEU A 1 84 ? -15.280 -0.814 3.616 1.00 72.25 84 LEU A N 1
ATOM 661 C CA . LEU A 1 84 ? -13.892 -0.849 4.022 1.00 72.25 84 LEU A CA 1
ATOM 662 C C . LEU A 1 84 ? -13.287 -2.132 3.456 1.00 72.25 84 LEU A C 1
ATOM 664 O O . LEU A 1 84 ? -13.721 -3.240 3.778 1.00 72.25 84 LEU A O 1
ATOM 668 N N . THR A 1 85 ? -12.324 -1.965 2.553 1.00 81.06 85 THR A N 1
ATOM 669 C CA . THR A 1 85 ? -11.673 -3.068 1.838 1.00 81.06 85 THR A CA 1
ATOM 670 C C . THR A 1 85 ? -10.629 -3.714 2.754 1.00 81.06 85 THR A C 1
ATOM 672 O O . THR A 1 85 ? -9.435 -3.717 2.470 1.00 81.06 85 THR A O 1
ATOM 675 N N . LEU A 1 86 ? -11.091 -4.213 3.900 1.00 85.94 86 LEU A N 1
ATOM 676 C CA . LEU A 1 86 ? -10.322 -4.993 4.857 1.00 85.94 86 LEU A CA 1
ATOM 677 C C . LEU A 1 86 ? -11.013 -6.339 5.078 1.00 85.94 86 LEU A C 1
ATOM 679 O O . LEU A 1 86 ? -12.247 -6.383 5.157 1.00 85.94 86 LEU A O 1
ATOM 683 N N . PRO A 1 87 ? -10.234 -7.424 5.175 1.00 90.81 87 PRO A N 1
ATOM 684 C CA . PRO A 1 87 ? -10.788 -8.736 5.429 1.00 90.81 87 PRO A CA 1
ATOM 685 C C . PRO A 1 87 ? -11.186 -8.908 6.900 1.00 90.81 87 PRO A C 1
ATOM 687 O O . PRO A 1 87 ? -10.621 -8.280 7.802 1.00 90.81 87 PRO A O 1
ATOM 690 N N . ASP A 1 88 ? -12.199 -9.742 7.134 1.00 90.62 88 ASP A N 1
ATOM 691 C CA . ASP A 1 88 ? -12.767 -9.964 8.466 1.00 90.62 88 ASP A CA 1
ATOM 692 C C . ASP A 1 88 ? -11.761 -10.611 9.437 1.00 90.62 88 ASP A C 1
ATOM 694 O O . ASP A 1 88 ? -11.791 -10.311 10.632 1.00 90.62 88 ASP A O 1
ATOM 698 N N . ASP A 1 89 ? -10.851 -11.460 8.949 1.00 92.56 89 ASP A N 1
ATOM 699 C CA . ASP A 1 89 ? -9.791 -12.077 9.758 1.00 92.56 89 ASP A CA 1
ATOM 700 C C . ASP A 1 89 ? -8.817 -11.048 10.354 1.00 92.56 89 ASP A C 1
ATOM 702 O O . ASP A 1 89 ? -8.532 -11.092 11.548 1.00 92.56 89 ASP A O 1
ATOM 706 N N . LEU A 1 90 ? -8.392 -10.061 9.570 1.00 92.31 90 LEU A N 1
ATOM 707 C CA . LEU A 1 90 ? -7.489 -8.991 9.992 1.00 92.31 90 LEU A CA 1
ATOM 708 C C . LEU A 1 90 ? -8.150 -8.091 11.050 1.00 92.31 90 LEU A C 1
ATOM 710 O O . LEU A 1 90 ? -7.510 -7.673 12.023 1.00 92.31 90 LEU A O 1
ATOM 714 N N . LEU A 1 91 ? -9.456 -7.834 10.908 1.00 92.12 91 LEU A N 1
ATOM 715 C CA . LEU A 1 91 ? -10.239 -7.163 11.949 1.00 92.12 91 LEU A CA 1
ATOM 716 C C . LEU A 1 91 ? -10.283 -8.008 13.227 1.00 92.12 91 LEU A C 1
ATOM 718 O O . LEU A 1 91 ? -10.019 -7.486 14.312 1.00 92.12 91 LEU A O 1
ATOM 722 N N . ALA A 1 92 ? -10.557 -9.308 13.100 1.00 92.38 92 ALA A N 1
ATOM 723 C CA . ALA A 1 92 ? -10.664 -10.221 14.232 1.00 92.38 92 ALA A CA 1
ATOM 724 C C . ALA A 1 92 ? -9.336 -10.378 14.993 1.00 92.38 92 ALA A C 1
ATOM 726 O O . ALA A 1 92 ? -9.342 -10.367 16.224 1.00 92.38 92 ALA A O 1
ATOM 727 N N . GLU A 1 93 ? -8.200 -10.447 14.293 1.00 91.94 93 GLU A N 1
ATOM 728 C CA . GLU A 1 93 ? -6.850 -10.441 14.883 1.00 91.94 93 GLU A CA 1
ATOM 729 C C . GLU A 1 93 ? -6.586 -9.185 15.722 1.00 91.94 93 GLU A C 1
ATOM 731 O O . GLU A 1 93 ? -5.858 -9.224 16.713 1.00 91.94 93 GLU A O 1
ATOM 736 N N . SER A 1 94 ? -7.240 -8.085 15.358 1.00 90.75 94 SER A N 1
ATOM 737 C CA . SER A 1 94 ? -7.165 -6.800 16.052 1.00 90.75 94 SER A CA 1
ATOM 738 C C . SER A 1 94 ? -8.231 -6.646 17.146 1.00 90.75 94 SER A C 1
ATOM 740 O O . SER A 1 94 ? -8.345 -5.582 17.749 1.00 90.75 94 SER A O 1
ATOM 742 N N . GLY A 1 95 ? -9.027 -7.690 17.409 1.00 92.44 95 GLY A N 1
ATOM 743 C CA . GLY A 1 95 ? -10.122 -7.675 18.382 1.00 92.44 95 GLY A CA 1
ATOM 744 C C . GLY A 1 95 ? -11.364 -6.907 17.918 1.00 92.44 95 GLY A C 1
ATOM 745 O O . GLY A 1 95 ? -12.205 -6.550 18.744 1.00 92.44 95 GLY A O 1
ATOM 746 N N . LEU A 1 96 ? -11.488 -6.640 16.616 1.00 93.31 96 LEU A N 1
ATOM 747 C CA . LEU A 1 96 ? -12.559 -5.843 16.032 1.00 93.31 96 LEU A CA 1
ATOM 748 C C . LEU A 1 96 ? -13.477 -6.671 15.127 1.00 93.31 96 LEU A C 1
ATOM 750 O O . LEU A 1 96 ? -13.113 -7.672 14.523 1.00 93.31 96 LEU A O 1
ATOM 754 N N . THR A 1 97 ? -14.705 -6.186 15.011 1.00 91.81 97 THR A N 1
ATOM 755 C CA . THR A 1 97 ? -15.673 -6.534 13.971 1.00 91.81 97 THR A CA 1
ATOM 756 C C . THR A 1 97 ? -15.968 -5.269 13.171 1.00 91.81 97 THR A C 1
ATOM 758 O O . THR A 1 97 ? -15.697 -4.168 13.650 1.00 91.81 97 THR A O 1
ATOM 761 N N . LYS A 1 98 ? -16.602 -5.369 11.999 1.00 88.50 98 LYS A N 1
ATOM 762 C CA . LYS A 1 98 ? -17.036 -4.170 11.250 1.00 88.50 98 LYS A CA 1
ATOM 763 C C . LYS A 1 98 ? -17.920 -3.231 12.081 1.00 88.50 98 LYS A C 1
ATOM 765 O O . LYS A 1 98 ? -17.789 -2.015 11.981 1.00 88.50 98 LYS A O 1
ATOM 770 N N . ALA A 1 99 ? -18.780 -3.794 12.933 1.00 88.75 99 ALA A N 1
ATOM 771 C CA . ALA A 1 99 ? -19.631 -3.017 13.828 1.00 88.75 99 ALA A CA 1
ATOM 772 C C . ALA A 1 99 ? -18.813 -2.301 14.914 1.00 88.75 99 ALA A C 1
ATOM 774 O O . ALA A 1 99 ? -18.949 -1.093 15.084 1.00 88.75 99 ALA A O 1
ATOM 775 N N . SER A 1 100 ? -17.926 -3.012 15.620 1.00 92.06 100 SER A N 1
ATOM 776 C CA . SER A 1 100 ? -17.112 -2.389 16.674 1.00 92.06 100 SER A CA 1
ATOM 777 C C . SER A 1 100 ? -16.066 -1.419 16.121 1.00 92.06 100 SER A C 1
ATOM 779 O O . SER A 1 100 ? -15.757 -0.438 16.786 1.00 92.06 100 SER A O 1
ATOM 781 N N . LEU A 1 101 ? -15.573 -1.643 14.898 1.00 91.31 101 LEU A N 1
ATOM 782 C CA . LEU A 1 101 ? -14.726 -0.701 14.165 1.00 91.31 101 LEU A CA 1
ATOM 783 C C . LEU A 1 101 ? -15.455 0.626 13.930 1.00 91.31 101 LEU A C 1
ATOM 785 O O . LEU A 1 101 ? -14.907 1.686 14.217 1.00 91.31 101 LEU A O 1
ATOM 789 N N . GLN A 1 102 ? -16.695 0.575 13.435 1.00 90.62 102 GLN A N 1
ATOM 790 C CA . GLN A 1 102 ? -17.489 1.778 13.191 1.00 90.62 102 GLN A CA 1
ATOM 791 C C . GLN A 1 102 ? -17.790 2.540 14.486 1.00 90.62 102 GLN A C 1
ATOM 793 O O . GLN A 1 102 ? -17.710 3.768 14.507 1.00 90.62 102 GLN A O 1
ATOM 798 N N . GLU A 1 103 ? -18.128 1.832 15.563 1.00 91.62 103 GLU A N 1
ATOM 799 C CA . GLU A 1 103 ? -18.392 2.471 16.854 1.00 91.62 103 GLU A CA 1
ATOM 800 C C . GLU A 1 103 ? -17.125 3.103 17.445 1.00 91.62 103 GLU A C 1
ATOM 802 O O . GLU A 1 103 ? -17.176 4.252 17.880 1.00 91.62 103 GLU A O 1
ATOM 807 N N . ALA A 1 104 ? -15.976 2.420 17.372 1.00 90.38 104 ALA A N 1
ATOM 808 C CA . ALA A 1 104 ? -14.687 2.980 17.779 1.00 90.38 104 ALA A CA 1
ATOM 809 C C . ALA A 1 104 ? -14.317 4.227 16.955 1.00 90.38 104 ALA A C 1
ATOM 811 O O . ALA A 1 104 ? -13.899 5.237 17.519 1.00 90.38 104 ALA A O 1
ATOM 812 N N . ALA A 1 105 ? -14.541 4.197 15.637 1.00 88.06 105 ALA A N 1
ATOM 813 C CA . ALA A 1 105 ? -14.289 5.333 14.753 1.00 88.06 105 ALA A CA 1
ATOM 814 C C . ALA A 1 105 ? -15.146 6.556 15.121 1.00 88.06 105 ALA A C 1
ATOM 816 O O . ALA A 1 105 ? -14.601 7.640 15.333 1.00 88.06 105 ALA A O 1
ATOM 817 N N . LYS A 1 106 ? -16.464 6.373 15.293 1.00 88.25 106 LYS A N 1
ATOM 818 C CA . LYS A 1 106 ? -17.392 7.447 15.701 1.00 88.25 106 LYS A CA 1
ATOM 819 C C . LYS A 1 106 ? -17.083 8.005 17.090 1.00 88.25 106 LYS A C 1
ATOM 821 O O . LYS A 1 106 ? -17.289 9.192 17.331 1.00 88.25 106 LYS A O 1
ATOM 826 N N . ALA A 1 107 ? -16.632 7.151 18.007 1.00 88.56 107 ALA A N 1
ATOM 827 C CA . ALA A 1 107 ? -16.265 7.547 19.361 1.00 88.56 107 ALA A CA 1
ATOM 828 C C . ALA A 1 107 ? -14.891 8.237 19.437 1.00 88.56 107 ALA A C 1
ATOM 830 O O . ALA A 1 107 ? -14.595 8.858 20.456 1.00 88.56 107 ALA A O 1
ATOM 831 N N . GLY A 1 108 ? -14.063 8.140 18.387 1.00 84.88 108 GLY A N 1
ATOM 832 C CA . GLY A 1 108 ? -12.660 8.556 18.444 1.00 84.88 108 GLY A CA 1
ATOM 833 C C . GLY A 1 108 ? -11.853 7.721 19.442 1.00 84.88 108 GLY A C 1
ATOM 834 O O . GLY A 1 108 ? -11.040 8.266 20.184 1.00 84.88 108 GLY A O 1
ATOM 835 N N . ASP A 1 109 ? -12.132 6.416 19.524 1.00 88.31 109 ASP A N 1
ATOM 836 C CA . ASP A 1 109 ? -11.451 5.498 20.439 1.00 88.31 109 ASP A CA 1
ATOM 837 C C . ASP A 1 109 ? -10.142 4.981 19.824 1.00 88.31 109 ASP A C 1
ATOM 839 O O . ASP A 1 109 ? -10.050 3.866 19.302 1.00 88.31 109 ASP A O 1
ATOM 843 N N . ASP A 1 110 ? -9.107 5.818 19.891 1.00 84.62 110 ASP A N 1
ATOM 844 C CA . ASP A 1 110 ? -7.771 5.510 19.374 1.00 84.62 110 ASP A CA 1
ATOM 845 C C . ASP A 1 110 ? -7.181 4.233 19.998 1.00 84.62 110 ASP A C 1
ATOM 847 O O . ASP A 1 110 ? -6.425 3.511 19.346 1.00 84.62 110 ASP A O 1
ATOM 851 N N . ALA A 1 111 ? -7.529 3.925 21.252 1.00 87.25 111 ALA A N 1
ATOM 852 C CA . ALA A 1 111 ? -7.033 2.737 21.942 1.00 87.25 111 ALA A CA 1
ATOM 853 C C . ALA A 1 111 ? -7.635 1.453 21.356 1.00 87.25 111 ALA A C 1
ATOM 855 O O . ALA A 1 111 ? -6.923 0.458 21.208 1.00 87.25 111 ALA A O 1
ATOM 856 N N . ALA A 1 112 ? -8.917 1.483 20.981 1.00 89.00 112 ALA A N 1
ATOM 857 C CA . ALA A 1 112 ? -9.573 0.378 20.290 1.00 89.00 112 ALA A CA 1
ATOM 858 C C . ALA A 1 112 ? -9.091 0.219 18.836 1.00 89.00 112 ALA A C 1
ATOM 860 O O . ALA A 1 112 ? -9.001 -0.905 18.344 1.00 89.00 112 ALA A O 1
ATOM 861 N N . LEU A 1 113 ? -8.759 1.318 18.149 1.00 89.19 113 LEU A N 1
ATOM 862 C CA . LEU A 1 113 ? -8.277 1.293 16.759 1.00 89.19 113 LEU A CA 1
ATOM 863 C C . LEU A 1 113 ? -6.785 0.945 16.635 1.00 89.19 113 LEU A C 1
ATOM 865 O O . LEU A 1 113 ? -6.367 0.382 15.622 1.00 89.19 113 LEU A O 1
ATOM 869 N N . GLY A 1 114 ? -5.983 1.249 17.656 1.00 88.94 114 GLY A N 1
ATOM 870 C CA . GLY A 1 114 ? -4.527 1.090 17.654 1.00 88.94 114 GLY A CA 1
ATOM 871 C C . GLY A 1 114 ? -4.010 -0.284 17.199 1.00 88.94 114 GLY A C 1
ATOM 872 O O . GLY A 1 114 ? -3.108 -0.315 16.360 1.00 88.94 114 GLY A O 1
ATOM 873 N N . PRO A 1 115 ? -4.558 -1.420 17.679 1.00 91.38 115 PRO A N 1
ATOM 874 C CA . PRO A 1 115 ? -4.128 -2.747 17.233 1.00 91.38 115 PRO A CA 1
ATOM 875 C C . PRO A 1 115 ? -4.287 -2.961 15.723 1.00 91.38 115 PRO A C 1
ATOM 877 O O . PRO A 1 115 ? -3.343 -3.398 15.067 1.00 91.38 115 PRO A O 1
ATOM 880 N N . LEU A 1 116 ? -5.437 -2.578 15.156 1.00 91.81 116 LEU A N 1
ATOM 881 C CA . LEU A 1 116 ? -5.709 -2.699 13.720 1.00 91.81 116 LEU A CA 1
ATOM 882 C C . LEU A 1 116 ? -4.724 -1.881 12.892 1.00 91.81 116 LEU A C 1
ATOM 884 O O . LEU A 1 116 ? -4.187 -2.337 11.885 1.00 91.81 116 LEU A O 1
ATOM 888 N N . VAL A 1 117 ? -4.459 -0.671 13.356 1.00 91.12 117 VAL A N 1
ATOM 889 C CA . VAL A 1 117 ? -3.542 0.264 12.711 1.00 91.12 117 VAL A CA 1
ATOM 890 C C . VAL A 1 117 ? -2.124 -0.280 12.728 1.00 91.12 117 VAL A C 1
ATOM 892 O O . VAL A 1 117 ? -1.452 -0.248 11.701 1.00 91.12 117 VAL A O 1
ATOM 895 N N . GLY A 1 118 ? -1.691 -0.839 13.860 1.00 90.44 118 GLY A N 1
ATOM 896 C CA . GLY A 1 118 ? -0.407 -1.522 13.976 1.00 90.44 118 GLY A CA 1
ATOM 897 C C . GLY A 1 118 ? -0.281 -2.687 12.994 1.00 90.44 118 GLY A C 1
ATOM 898 O O . GLY A 1 118 ? 0.737 -2.803 12.310 1.00 90.44 118 GLY A O 1
ATOM 899 N N . THR A 1 119 ? -1.328 -3.503 12.861 1.00 93.31 119 THR A N 1
ATOM 900 C CA . THR A 1 119 ? -1.368 -4.623 11.908 1.00 93.31 119 THR A CA 1
ATOM 901 C C . THR A 1 119 ? -1.235 -4.141 10.462 1.00 93.31 119 THR A C 1
ATOM 903 O O . THR A 1 119 ? -0.375 -4.625 9.722 1.00 93.31 119 THR A O 1
ATOM 906 N N . ILE A 1 120 ? -2.027 -3.145 10.052 1.00 93.50 120 ILE A N 1
ATOM 907 C CA . ILE A 1 120 ? -1.974 -2.602 8.685 1.00 93.50 120 ILE A CA 1
ATOM 908 C C . ILE A 1 120 ? -0.625 -1.913 8.425 1.00 93.50 120 ILE A C 1
ATOM 910 O O . ILE A 1 120 ? -0.055 -2.073 7.344 1.00 93.50 120 ILE A O 1
ATOM 914 N N . ALA A 1 121 ? -0.068 -1.197 9.404 1.00 92.88 121 ALA A N 1
ATOM 915 C CA . ALA A 1 121 ? 1.248 -0.570 9.296 1.00 92.88 121 ALA A CA 1
ATOM 916 C C . ALA A 1 121 ? 2.361 -1.607 9.079 1.00 92.88 121 ALA A C 1
ATOM 918 O O . ALA A 1 121 ? 3.172 -1.450 8.167 1.00 92.88 121 ALA A O 1
ATOM 919 N N . ALA A 1 122 ? 2.358 -2.712 9.829 1.00 94.44 122 ALA A N 1
ATOM 920 C CA . ALA A 1 122 ? 3.332 -3.790 9.651 1.00 94.44 122 ALA A CA 1
ATOM 921 C C . ALA A 1 122 ? 3.234 -4.444 8.258 1.00 94.44 122 ALA A C 1
ATOM 923 O O . ALA A 1 122 ? 4.251 -4.725 7.614 1.00 94.44 122 ALA A O 1
ATOM 924 N N . LEU A 1 123 ? 2.013 -4.650 7.752 1.00 96.00 123 LEU A N 1
ATOM 925 C CA . LEU A 1 123 ? 1.794 -5.125 6.382 1.00 96.00 123 LEU A CA 1
ATOM 926 C C . LEU A 1 123 ? 2.306 -4.112 5.348 1.00 96.00 123 LEU A C 1
ATOM 928 O O . LEU A 1 123 ? 2.963 -4.498 4.379 1.00 96.00 123 LEU A O 1
ATOM 932 N N . THR A 1 124 ? 2.065 -2.823 5.581 1.00 96.50 124 THR A N 1
ATOM 933 C CA . THR A 1 124 ? 2.518 -1.724 4.717 1.00 96.50 124 THR A CA 1
ATOM 934 C C . THR A 1 124 ? 4.045 -1.703 4.611 1.00 96.50 124 THR A C 1
ATOM 936 O O . THR A 1 124 ? 4.581 -1.718 3.504 1.00 96.50 124 THR A O 1
ATOM 939 N N . GLU A 1 125 ? 4.761 -1.783 5.736 1.00 96.75 125 GLU A N 1
ATOM 940 C CA . GLU A 1 125 ? 6.232 -1.839 5.785 1.00 96.75 125 GLU A CA 1
ATOM 941 C C . GLU A 1 125 ? 6.798 -3.066 5.054 1.00 96.75 125 GLU A C 1
ATOM 943 O O . GLU A 1 125 ? 7.782 -2.981 4.302 1.00 96.75 125 GLU A O 1
ATOM 948 N N . ARG A 1 126 ? 6.149 -4.225 5.226 1.00 97.94 126 ARG A N 1
ATOM 949 C CA . ARG A 1 126 ? 6.521 -5.457 4.522 1.00 97.94 126 ARG A CA 1
ATOM 950 C C . ARG A 1 126 ? 6.385 -5.291 3.009 1.00 97.94 126 ARG A C 1
ATOM 952 O O . ARG A 1 126 ? 7.306 -5.654 2.272 1.00 97.94 126 ARG A O 1
ATOM 959 N N . HIS A 1 127 ? 5.258 -4.757 2.542 1.00 98.25 127 HIS A N 1
ATOM 960 C CA . HIS A 1 127 ? 5.008 -4.548 1.116 1.00 98.25 127 HIS A CA 1
ATOM 961 C C . HIS A 1 127 ? 5.879 -3.439 0.524 1.00 98.25 127 HIS A C 1
ATOM 963 O O . HIS A 1 127 ? 6.329 -3.592 -0.609 1.00 98.25 127 HIS A O 1
ATOM 969 N N . TYR A 1 128 ? 6.226 -2.400 1.283 1.00 98.12 128 TYR A N 1
ATOM 970 C CA . TYR A 1 128 ? 7.221 -1.409 0.868 1.00 98.12 128 TYR A CA 1
ATOM 971 C C . TYR A 1 128 ? 8.595 -2.055 0.631 1.00 98.12 128 TYR A C 1
ATOM 973 O O . TYR A 1 128 ? 9.202 -1.896 -0.426 1.00 98.12 128 TYR A O 1
ATOM 981 N N . SER A 1 129 ? 9.052 -2.896 1.562 1.00 98.19 129 SER A N 1
ATOM 982 C CA . SER A 1 129 ? 10.335 -3.603 1.429 1.00 98.19 129 SER A CA 1
ATOM 983 C C . SER A 1 129 ? 10.374 -4.565 0.231 1.00 98.19 129 SER A C 1
ATOM 985 O O . SER A 1 129 ? 11.431 -4.829 -0.342 1.00 98.19 129 SER A O 1
ATOM 987 N N . LEU A 1 130 ? 9.234 -5.160 -0.130 1.00 98.56 130 LEU A N 1
ATOM 988 C CA . LEU A 1 130 ? 9.096 -5.978 -1.341 1.00 98.56 130 LEU A CA 1
ATOM 989 C C . LEU A 1 130 ? 9.081 -5.098 -2.597 1.00 98.56 130 LEU A C 1
ATOM 991 O O . LEU A 1 130 ? 9.853 -5.354 -3.514 1.00 98.56 130 LEU A O 1
ATOM 995 N N . THR A 1 131 ? 8.326 -3.999 -2.568 1.00 98.38 131 THR A N 1
ATOM 996 C CA . THR A 1 131 ? 8.260 -2.992 -3.637 1.00 98.38 131 THR A CA 1
ATOM 997 C C . THR A 1 131 ? 9.645 -2.511 -4.042 1.00 98.38 131 THR A C 1
ATOM 999 O O . THR A 1 131 ? 9.991 -2.567 -5.215 1.00 98.38 131 THR A O 1
ATOM 1002 N N . MET A 1 132 ? 10.479 -2.102 -3.085 1.00 98.25 132 MET A N 1
ATOM 1003 C CA . MET A 1 132 ? 11.814 -1.587 -3.401 1.00 98.25 132 MET A CA 1
ATOM 1004 C C . MET A 1 132 ? 12.723 -2.647 -4.035 1.00 98.25 132 MET A C 1
ATOM 1006 O O . MET A 1 132 ? 13.561 -2.315 -4.868 1.00 98.25 132 MET A O 1
ATOM 1010 N N . ARG A 1 133 ? 12.540 -3.929 -3.690 1.00 98.25 133 ARG A N 1
ATOM 1011 C CA . ARG A 1 133 ? 13.269 -5.034 -4.331 1.00 98.25 133 ARG A CA 1
ATOM 1012 C C . ARG A 1 133 ? 12.804 -5.268 -5.762 1.00 98.25 133 ARG A C 1
ATOM 1014 O O . ARG A 1 133 ? 13.644 -5.411 -6.645 1.00 98.25 133 ARG A O 1
ATOM 1021 N N . ASP A 1 134 ? 11.496 -5.291 -5.992 1.00 98.38 134 ASP A N 1
ATOM 1022 C CA . ASP A 1 134 ? 10.948 -5.497 -7.332 1.00 98.38 134 ASP A CA 1
ATOM 1023 C C . ASP A 1 134 ? 11.264 -4.315 -8.252 1.00 98.38 134 ASP A C 1
ATOM 1025 O O . ASP A 1 134 ? 11.654 -4.519 -9.399 1.00 98.38 134 ASP A O 1
ATOM 1029 N N . LEU A 1 135 ? 11.181 -3.084 -7.743 1.00 97.81 135 LEU A N 1
ATOM 1030 C CA . LEU A 1 135 ? 11.509 -1.888 -8.513 1.00 97.81 135 LEU A CA 1
ATOM 1031 C C . LEU A 1 135 ? 13.002 -1.768 -8.809 1.00 97.81 135 LEU A C 1
ATOM 1033 O O . LEU A 1 135 ? 13.342 -1.320 -9.897 1.00 97.81 135 LEU A O 1
ATOM 1037 N N . ALA A 1 136 ? 13.889 -2.201 -7.908 1.00 97.31 136 ALA A N 1
ATOM 1038 C CA . ALA A 1 136 ? 15.319 -2.266 -8.210 1.00 97.31 136 ALA A CA 1
ATOM 1039 C C . ALA A 1 136 ? 15.590 -3.206 -9.398 1.00 97.31 136 ALA A C 1
ATOM 1041 O O . ALA A 1 136 ? 16.252 -2.812 -10.353 1.00 97.31 136 ALA A O 1
ATOM 1042 N N . LEU A 1 137 ? 14.994 -4.405 -9.386 1.00 97.56 137 LEU A N 1
ATOM 1043 C CA . LEU A 1 137 ? 15.108 -5.355 -10.497 1.00 97.56 137 LEU A CA 1
ATOM 1044 C C . LEU A 1 137 ? 14.508 -4.802 -11.794 1.00 97.56 137 LEU A C 1
ATOM 1046 O O . LEU A 1 137 ? 15.123 -4.905 -12.850 1.00 97.56 137 LEU A O 1
ATOM 1050 N N . LEU A 1 138 ? 13.321 -4.191 -11.725 1.00 97.50 138 LEU A N 1
ATOM 1051 C CA . LEU A 1 138 ? 12.692 -3.577 -12.893 1.00 97.50 138 LEU A CA 1
ATOM 1052 C C . LEU A 1 138 ? 13.557 -2.449 -13.462 1.00 97.50 138 LEU A C 1
ATOM 1054 O O . LEU A 1 138 ? 13.678 -2.313 -14.675 1.00 97.50 138 LEU A O 1
ATOM 1058 N N . ASN A 1 139 ? 14.151 -1.629 -12.600 1.00 96.44 139 ASN A N 1
ATOM 1059 C CA . ASN A 1 139 ? 15.004 -0.524 -13.008 1.00 96.44 139 ASN A CA 1
ATOM 1060 C C . ASN A 1 139 ? 16.256 -1.015 -13.735 1.00 96.44 139 ASN A C 1
ATOM 1062 O O . ASN A 1 139 ? 16.601 -0.462 -14.777 1.00 96.44 139 ASN A O 1
ATOM 1066 N N . ASP A 1 140 ? 16.868 -2.093 -13.247 1.00 96.06 140 ASP A N 1
ATOM 1067 C CA . ASP A 1 140 ? 17.986 -2.747 -13.924 1.00 96.06 140 ASP A CA 1
ATOM 1068 C C . ASP A 1 140 ? 17.564 -3.308 -15.294 1.00 96.06 140 ASP A C 1
ATOM 1070 O O . ASP A 1 140 ? 18.258 -3.109 -16.288 1.00 96.06 140 ASP A O 1
ATOM 1074 N N . GLU A 1 141 ? 16.400 -3.958 -15.383 1.00 95.81 141 GLU A N 1
ATOM 1075 C CA . GLU A 1 141 ? 15.892 -4.552 -16.632 1.00 95.81 141 GLU A CA 1
ATOM 1076 C C . GLU A 1 141 ? 15.379 -3.525 -17.657 1.00 95.81 141 GLU A C 1
ATOM 1078 O O . GLU A 1 141 ? 15.197 -3.854 -18.830 1.00 95.81 141 GLU A O 1
ATOM 1083 N N . THR A 1 142 ? 15.135 -2.285 -17.232 1.00 94.38 142 THR A N 1
ATOM 1084 C CA . THR A 1 142 ? 14.611 -1.205 -18.085 1.00 94.38 142 THR A CA 1
ATOM 1085 C C . THR A 1 142 ? 15.646 -0.132 -18.417 1.00 94.38 142 THR A C 1
ATOM 1087 O O . THR A 1 142 ? 15.293 0.875 -19.034 1.00 94.38 142 THR A O 1
ATOM 1090 N N . ASP A 1 143 ? 16.918 -0.358 -18.077 1.00 93.06 143 ASP A N 1
ATOM 1091 C CA . ASP A 1 143 ? 18.024 0.594 -18.250 1.00 93.06 143 ASP A CA 1
ATOM 1092 C C . ASP A 1 143 ? 17.800 1.928 -17.508 1.00 93.06 143 ASP A C 1
ATOM 1094 O O . ASP A 1 143 ? 18.201 2.994 -17.974 1.00 93.06 143 ASP A O 1
ATOM 1098 N N . GLY A 1 144 ? 17.147 1.880 -16.343 1.00 93.88 144 GLY A N 1
ATOM 1099 C CA . GLY A 1 144 ? 16.889 3.050 -15.501 1.00 93.88 144 GLY A CA 1
ATOM 1100 C C . GLY A 1 144 ? 15.538 3.737 -15.717 1.00 93.88 144 GLY A C 1
ATOM 1101 O O . GLY A 1 144 ? 15.193 4.637 -14.950 1.00 93.88 144 GLY A O 1
ATOM 1102 N N . ASP A 1 145 ? 14.747 3.329 -16.714 1.00 92.69 145 ASP A N 1
ATOM 1103 C CA . ASP A 1 145 ? 13.459 3.983 -17.002 1.00 92.69 145 ASP A CA 1
ATOM 1104 C C . ASP A 1 145 ? 12.460 3.829 -15.836 1.00 92.69 145 ASP A C 1
ATOM 1106 O O . ASP A 1 145 ? 11.622 4.704 -15.604 1.00 92.69 145 ASP A O 1
ATOM 1110 N N . ALA A 1 146 ? 12.569 2.761 -15.037 1.00 94.75 146 ALA A N 1
ATOM 1111 C CA . ALA A 1 146 ? 11.692 2.542 -13.888 1.00 94.75 146 ALA A CA 1
ATOM 1112 C C . ALA A 1 146 ? 11.979 3.423 -12.657 1.00 94.75 146 ALA A C 1
ATOM 1114 O O . ALA A 1 146 ? 11.232 3.342 -11.677 1.00 94.75 146 ALA A O 1
ATOM 1115 N N . ALA A 1 147 ? 12.971 4.318 -12.702 1.00 93.38 147 ALA A N 1
ATOM 1116 C CA . ALA A 1 147 ? 13.271 5.252 -11.613 1.00 93.38 147 ALA A CA 1
ATOM 1117 C C . ALA A 1 147 ? 12.060 6.121 -11.220 1.00 93.38 147 ALA A C 1
ATOM 1119 O O . ALA A 1 147 ? 11.902 6.492 -10.058 1.00 93.38 147 ALA A O 1
ATOM 1120 N N . MET A 1 148 ? 11.147 6.394 -12.157 1.00 92.94 148 MET A N 1
ATOM 1121 C CA . MET A 1 148 ? 9.903 7.112 -11.856 1.00 92.94 148 MET A CA 1
ATOM 1122 C C . MET A 1 148 ? 8.982 6.340 -10.898 1.00 92.94 148 MET A C 1
ATOM 1124 O O . MET A 1 148 ? 8.338 6.955 -10.049 1.00 92.94 148 MET A O 1
ATOM 1128 N N . LEU A 1 149 ? 8.921 5.007 -10.997 1.00 95.88 149 LEU A N 1
ATOM 1129 C CA . LEU A 1 149 ? 8.143 4.191 -10.057 1.00 95.88 149 LEU A CA 1
ATOM 1130 C C . LEU A 1 149 ? 8.807 4.119 -8.683 1.00 95.88 149 LEU A C 1
ATOM 1132 O O . LEU A 1 149 ? 8.099 4.045 -7.682 1.00 95.88 149 LEU A O 1
ATOM 1136 N N . VAL A 1 150 ? 10.140 4.199 -8.624 1.00 94.38 150 VAL A N 1
ATOM 1137 C CA . VAL A 1 150 ? 10.872 4.339 -7.356 1.00 94.38 150 VAL A CA 1
ATOM 1138 C C . VAL A 1 150 ? 10.476 5.646 -6.670 1.00 94.38 150 VAL A C 1
ATOM 1140 O O . VAL A 1 150 ? 10.038 5.619 -5.523 1.00 94.38 150 VAL A O 1
ATOM 1143 N N . GLY A 1 151 ? 10.503 6.768 -7.396 1.00 92.69 151 GLY A N 1
ATOM 1144 C CA . GLY A 1 151 ? 10.049 8.056 -6.862 1.00 92.69 151 GLY A CA 1
ATOM 1145 C C . GLY A 1 151 ? 8.582 8.037 -6.413 1.00 92.69 151 GLY A C 1
ATOM 1146 O O . GLY A 1 151 ? 8.241 8.601 -5.376 1.00 92.69 151 GLY A O 1
ATOM 1147 N N . LEU A 1 152 ? 7.702 7.333 -7.136 1.00 94.31 152 LEU A N 1
ATOM 1148 C CA . LEU A 1 152 ? 6.316 7.136 -6.702 1.00 94.31 152 LEU A CA 1
ATOM 1149 C C . LEU A 1 152 ? 6.236 6.365 -5.375 1.00 94.31 152 LEU A C 1
ATOM 1151 O O . LEU A 1 152 ? 5.495 6.771 -4.479 1.00 94.31 152 LEU A O 1
ATOM 1155 N N . ALA A 1 153 ? 6.992 5.274 -5.233 1.00 95.25 153 ALA A N 1
ATOM 1156 C CA . ALA A 1 153 ? 7.037 4.496 -3.997 1.00 95.25 153 ALA A CA 1
ATOM 1157 C C . ALA A 1 153 ? 7.532 5.342 -2.811 1.00 95.25 153 ALA A C 1
ATOM 1159 O O . ALA A 1 153 ? 6.977 5.245 -1.717 1.00 95.25 153 ALA A O 1
ATOM 1160 N N . GLU A 1 154 ? 8.509 6.223 -3.028 1.00 93.62 154 GLU A N 1
ATOM 1161 C CA . GLU A 1 154 ? 9.005 7.155 -2.009 1.00 93.62 154 GLU A CA 1
ATOM 1162 C C . GLU A 1 154 ? 7.945 8.177 -1.577 1.00 93.62 154 GLU A C 1
ATOM 1164 O O . GLU A 1 154 ? 7.800 8.431 -0.381 1.00 93.62 154 GLU A O 1
ATOM 1169 N N . VAL A 1 155 ? 7.148 8.713 -2.510 1.00 92.31 155 VAL A N 1
ATOM 1170 C CA . VAL A 1 155 ? 6.021 9.607 -2.177 1.00 92.31 155 VAL A CA 1
ATOM 1171 C C . VAL A 1 155 ? 5.017 8.896 -1.268 1.00 92.31 155 VAL A C 1
ATOM 1173 O O . VAL A 1 155 ? 4.607 9.447 -0.245 1.00 92.31 155 VAL A O 1
ATOM 1176 N N . TYR A 1 156 ? 4.648 7.655 -1.594 1.00 93.88 156 TYR A N 1
ATOM 1177 C CA . TYR A 1 156 ? 3.777 6.854 -0.729 1.00 93.88 156 TYR A CA 1
ATOM 1178 C C . TYR A 1 156 ? 4.438 6.529 0.615 1.00 93.88 156 TYR A C 1
ATOM 1180 O O . TYR A 1 156 ? 3.764 6.557 1.643 1.00 93.88 156 TYR A O 1
ATOM 1188 N N . SER A 1 157 ? 5.750 6.281 0.643 1.00 93.88 157 SER A N 1
ATOM 1189 C CA . SER A 1 157 ? 6.488 6.054 1.891 1.00 93.88 157 SER A CA 1
ATOM 1190 C C . SER A 1 157 ? 6.455 7.283 2.792 1.00 93.88 157 SER A C 1
ATOM 1192 O O . SER A 1 157 ? 6.287 7.146 3.997 1.00 93.88 157 SER A O 1
ATOM 1194 N N . GLN A 1 158 ? 6.572 8.487 2.241 1.00 90.38 158 GLN A N 1
ATOM 1195 C CA . GLN A 1 158 ? 6.501 9.722 3.022 1.00 90.38 158 GLN A CA 1
ATOM 1196 C C . GLN A 1 158 ? 5.092 9.985 3.553 1.00 90.38 158 GLN A C 1
ATOM 1198 O O . GLN A 1 158 ? 4.939 10.428 4.693 1.00 90.38 158 GLN A O 1
ATOM 1203 N N . GLN A 1 159 ? 4.058 9.684 2.759 1.00 88.31 159 GLN A N 1
ATOM 1204 C CA . GLN A 1 159 ? 2.674 9.713 3.239 1.00 88.31 159 GLN A CA 1
ATOM 1205 C C . GLN A 1 159 ? 2.493 8.735 4.399 1.00 88.31 159 GLN A C 1
ATOM 1207 O O . GLN A 1 159 ? 1.966 9.117 5.439 1.00 88.31 159 GLN A O 1
ATOM 1212 N N . PHE A 1 160 ? 2.991 7.508 4.253 1.00 91.75 160 PHE A N 1
ATOM 1213 C CA . PHE A 1 160 ? 2.945 6.499 5.303 1.00 91.75 160 PHE A CA 1
ATOM 1214 C C . PHE A 1 160 ? 3.671 6.943 6.578 1.00 91.75 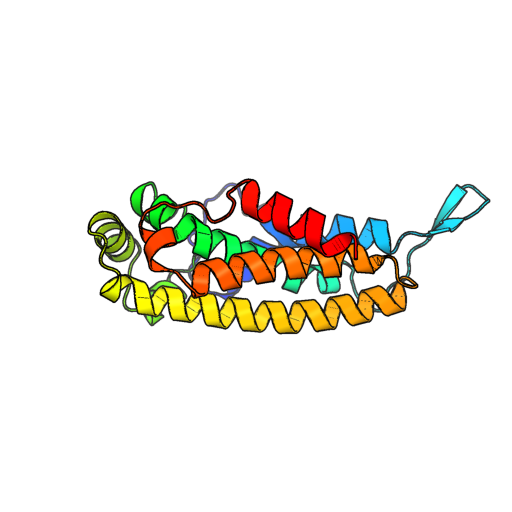160 PHE A C 1
ATOM 1216 O O . PHE A 1 160 ? 3.104 6.852 7.661 1.00 91.75 160 PHE A O 1
ATOM 1223 N N . GLU A 1 161 ? 4.880 7.495 6.470 1.00 88.50 161 GLU A N 1
ATOM 1224 C CA . GLU A 1 161 ? 5.623 8.009 7.626 1.00 88.50 161 GLU A CA 1
ATOM 1225 C C . GLU A 1 161 ? 4.914 9.186 8.301 1.00 88.50 161 GLU A C 1
ATOM 1227 O O . GLU A 1 161 ? 4.925 9.296 9.526 1.00 88.50 161 GLU A O 1
ATOM 1232 N N . THR A 1 162 ? 4.243 10.037 7.524 1.00 85.44 162 THR A N 1
ATOM 1233 C CA . THR A 1 162 ? 3.428 11.129 8.072 1.00 85.44 162 THR A CA 1
ATOM 1234 C C . THR A 1 162 ? 2.227 10.576 8.840 1.00 85.44 162 THR A C 1
ATOM 1236 O O . THR A 1 162 ? 1.998 10.982 9.977 1.00 85.44 162 THR A O 1
ATOM 1239 N N . ILE A 1 163 ? 1.517 9.595 8.266 1.00 84.75 163 ILE A N 1
ATOM 1240 C CA . ILE A 1 163 ? 0.413 8.887 8.936 1.00 84.75 163 ILE A CA 1
ATOM 1241 C C . ILE A 1 163 ? 0.904 8.225 10.225 1.00 84.75 163 ILE A C 1
ATOM 1243 O O . ILE A 1 163 ? 0.238 8.288 11.250 1.00 84.75 163 ILE A O 1
ATOM 1247 N N . ARG A 1 164 ? 2.076 7.588 10.191 1.00 80.00 164 ARG A N 1
ATOM 1248 C CA . ARG A 1 164 ? 2.648 6.880 11.339 1.00 80.00 164 ARG A CA 1
ATOM 1249 C C . ARG A 1 164 ? 3.101 7.836 12.444 1.00 80.00 164 ARG A C 1
ATOM 1251 O O . ARG A 1 164 ? 2.942 7.521 13.620 1.00 80.00 164 ARG A O 1
ATOM 1258 N N . GLY A 1 165 ? 3.669 8.983 12.073 1.00 74.50 165 GLY A N 1
ATOM 1259 C CA . GLY A 1 165 ? 4.164 9.997 13.005 1.00 74.50 165 GLY A CA 1
ATOM 1260 C C . GLY A 1 165 ? 3.058 10.750 13.744 1.00 74.50 165 GLY A C 1
ATOM 1261 O O . GLY A 1 165 ? 3.274 11.182 14.876 1.00 74.50 165 GLY A O 1
ATOM 1262 N N . ASP A 1 166 ? 1.880 10.876 13.135 1.00 73.81 166 ASP 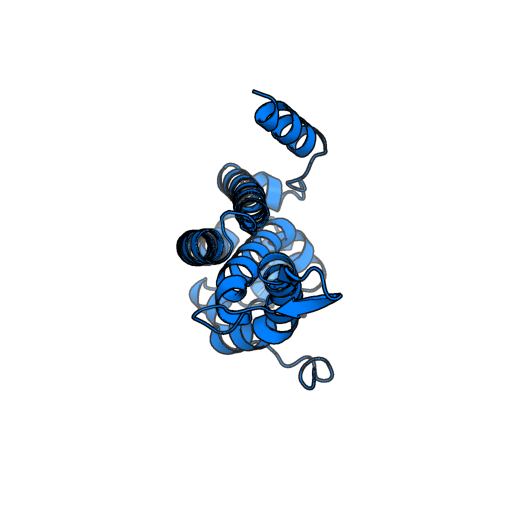A N 1
ATOM 1263 C CA . ASP A 1 166 ? 0.708 11.491 13.751 1.00 73.81 166 ASP A CA 1
ATOM 1264 C C . ASP A 1 166 ? -0.572 10.768 13.331 1.00 73.81 166 ASP A C 1
ATOM 1266 O O . ASP A 1 166 ? -1.438 11.281 12.623 1.00 73.81 166 ASP A O 1
ATOM 1270 N N . PHE A 1 167 ? -0.688 9.528 13.797 1.00 70.56 167 PHE A N 1
ATOM 1271 C CA . PHE A 1 167 ? -1.857 8.715 13.494 1.00 70.56 167 PHE A CA 1
ATOM 1272 C C . PHE A 1 167 ? -3.148 9.326 14.054 1.00 70.56 167 PHE A C 1
ATOM 1274 O O . PHE A 1 167 ? -4.235 9.151 13.506 1.00 70.56 167 PHE A O 1
ATOM 1281 N N . ARG A 1 168 ? -3.019 10.104 15.129 1.00 66.06 168 ARG A N 1
ATOM 1282 C CA . ARG A 1 168 ? -4.130 10.801 15.755 1.00 66.06 168 ARG A CA 1
ATOM 1283 C C . ARG A 1 168 ? -4.739 11.852 14.827 1.00 66.06 168 ARG A C 1
ATOM 1285 O O . ARG A 1 168 ? -5.957 11.889 14.721 1.00 66.06 168 ARG A O 1
ATOM 1292 N N . SER A 1 169 ? -3.950 12.663 14.118 1.00 65.19 169 SER A N 1
ATOM 1293 C CA . SER A 1 169 ? -4.529 13.649 13.187 1.00 65.19 169 SER A CA 1
ATOM 1294 C C . SER A 1 169 ? -5.236 13.006 11.993 1.00 65.19 169 SER A C 1
ATOM 1296 O O . SER A 1 169 ? -6.258 13.520 11.532 1.00 65.19 169 SER A O 1
ATOM 1298 N N . VAL A 1 170 ? -4.774 11.834 11.554 1.00 61.75 170 VAL A N 1
ATOM 1299 C CA . VAL A 1 170 ? -5.459 11.001 10.550 1.00 61.75 170 VAL A CA 1
ATOM 1300 C C . VAL A 1 170 ? -6.807 10.518 11.096 1.00 61.75 170 VAL A C 1
ATOM 1302 O O . VAL A 1 170 ? -7.840 10.664 10.439 1.00 61.75 170 VAL A O 1
ATOM 1305 N N . LEU A 1 171 ? -6.832 10.052 12.348 1.00 60.59 171 LEU A N 1
ATOM 1306 C CA . LEU A 1 171 ? -8.060 9.766 13.094 1.00 60.59 171 LEU A CA 1
ATOM 1307 C C . LEU A 1 171 ? -8.854 11.020 13.500 1.00 60.59 171 LEU A C 1
ATOM 1309 O O . LEU A 1 171 ? -9.924 10.904 14.078 1.00 60.59 171 LEU A O 1
ATOM 1313 N N . GLU A 1 172 ? -8.417 12.236 13.209 1.00 60.50 172 GLU A N 1
ATOM 1314 C CA . GLU A 1 172 ? -9.213 13.454 13.417 1.00 60.50 172 GLU A CA 1
ATOM 1315 C C . GLU A 1 172 ? -9.755 14.006 12.081 1.00 60.50 172 GLU A C 1
ATOM 1317 O O . GLU A 1 172 ? -10.485 14.996 12.071 1.00 60.50 172 GLU A O 1
ATOM 1322 N N . GLY A 1 173 ? -9.484 13.325 10.956 1.00 52.03 173 GLY A N 1
ATOM 1323 C CA . GLY A 1 173 ? -9.926 13.720 9.612 1.00 52.03 173 GLY A CA 1
ATOM 1324 C C . GLY A 1 173 ? -8.982 14.700 8.906 1.00 52.03 173 GLY A C 1
ATOM 1325 O O . GLY A 1 173 ? -9.342 15.272 7.874 1.00 52.03 173 GLY A O 1
ATOM 1326 N N . GLY A 1 174 ? -7.773 14.903 9.437 1.00 49.00 174 GLY A N 1
ATOM 1327 C CA . GLY A 1 174 ? -6.707 15.648 8.778 1.00 49.00 174 GLY A CA 1
ATOM 1328 C C . GLY A 1 174 ? -6.128 14.836 7.623 1.00 49.00 174 GLY A C 1
ATOM 1329 O O . GLY A 1 174 ? -5.274 13.979 7.821 1.00 49.00 174 GLY A O 1
ATOM 1330 N N . GLY A 1 175 ? -6.600 15.085 6.400 1.00 46.38 175 GLY A N 1
ATOM 1331 C CA . GLY A 1 175 ? -6.036 14.465 5.202 1.00 46.38 175 GLY A CA 1
ATOM 1332 C C . GLY A 1 175 ? -4.531 14.742 5.081 1.00 46.38 175 GLY A C 1
ATOM 1333 O O . GLY A 1 175 ? -4.090 15.885 5.156 1.00 46.38 175 GLY A O 1
ATOM 1334 N N . VAL A 1 176 ? -3.743 13.688 4.854 1.00 50.16 176 VAL A N 1
ATOM 1335 C CA . VAL A 1 176 ? -2.264 13.719 4.878 1.00 50.16 176 VAL A CA 1
ATOM 1336 C C . VAL A 1 176 ? -1.626 14.412 3.664 1.00 50.16 176 VAL A C 1
ATOM 1338 O O . VAL A 1 176 ? -0.415 14.625 3.620 1.00 50.16 176 VAL A O 1
ATOM 1341 N N . VAL A 1 177 ? -2.423 14.859 2.692 1.00 48.34 177 VAL A N 1
ATOM 1342 C CA . VAL A 1 177 ? -1.915 15.656 1.569 1.00 48.34 177 VAL A CA 1
ATOM 1343 C C . VAL A 1 177 ? -2.528 17.050 1.589 1.00 48.34 177 VAL A C 1
ATOM 1345 O O . VAL A 1 177 ? -3.453 17.376 0.851 1.00 48.34 177 VAL A O 1
ATOM 1348 N N . ASP A 1 178 ? -1.960 17.886 2.446 1.00 46.81 178 ASP A N 1
ATOM 1349 C CA . ASP A 1 178 ? -1.916 19.330 2.245 1.00 46.81 178 ASP A CA 1
ATOM 1350 C C . ASP A 1 178 ? -0.986 19.624 1.043 1.00 46.81 178 ASP A C 1
ATOM 1352 O O . ASP A 1 178 ? 0.083 19.017 0.906 1.00 46.81 178 ASP A O 1
ATOM 1356 N N . MET A 1 179 ? -1.390 20.536 0.148 1.00 45.69 179 MET A N 1
ATOM 1357 C CA . MET A 1 179 ? -0.588 20.982 -1.005 1.00 45.69 179 MET A CA 1
ATOM 1358 C C . MET A 1 179 ? 0.822 21.451 -0.605 1.00 45.69 179 MET A C 1
ATOM 1360 O O . MET A 1 179 ? 1.755 21.303 -1.388 1.00 45.69 179 MET A O 1
ATOM 1364 N N . ALA A 1 180 ? 1.028 21.903 0.633 1.00 47.19 180 ALA A N 1
ATOM 1365 C CA . ALA A 1 180 ? 2.335 22.252 1.178 1.00 47.19 180 ALA A CA 1
ATOM 1366 C C . ALA A 1 180 ? 3.267 21.041 1.375 1.00 47.19 180 ALA A C 1
ATOM 1368 O O . ALA A 1 180 ? 4.489 21.200 1.415 1.00 47.19 180 ALA A O 1
ATOM 1369 N N . THR A 1 181 ? 2.743 19.820 1.512 1.00 45.19 181 THR A N 1
ATOM 1370 C CA . THR A 1 181 ? 3.557 18.592 1.488 1.00 45.19 181 THR A CA 1
ATOM 1371 C C . THR A 1 181 ? 4.013 18.290 0.061 1.00 45.19 181 THR A C 1
ATOM 1373 O O . THR A 1 181 ? 5.189 18.008 -0.144 1.00 45.19 181 THR A O 1
ATOM 1376 N N . VAL A 1 182 ? 3.140 18.458 -0.939 1.00 44.19 182 VAL A N 1
ATOM 1377 C CA . VAL A 1 182 ? 3.505 18.330 -2.365 1.00 44.19 182 VAL A CA 1
ATOM 1378 C C . VAL A 1 182 ? 4.544 19.385 -2.766 1.00 44.19 182 VAL A C 1
ATOM 1380 O O . VAL A 1 182 ? 5.556 19.050 -3.381 1.00 44.19 182 VAL A O 1
ATOM 1383 N N . ASP A 1 183 ? 4.363 20.636 -2.341 1.00 42.50 183 ASP A N 1
ATOM 1384 C CA . ASP A 1 183 ? 5.296 21.734 -2.615 1.00 42.50 183 ASP A CA 1
ATOM 1385 C C . ASP A 1 183 ? 6.675 21.507 -1.974 1.00 42.50 183 ASP A C 1
ATOM 1387 O O . ASP A 1 183 ? 7.704 21.798 -2.589 1.00 42.50 183 ASP A O 1
ATOM 1391 N N . ARG A 1 184 ? 6.727 20.924 -0.766 1.00 49.78 184 ARG A N 1
ATOM 1392 C CA . ARG A 1 184 ? 7.992 20.547 -0.109 1.00 49.78 184 ARG A CA 1
ATOM 1393 C C . ARG A 1 184 ? 8.747 19.461 -0.876 1.00 49.78 184 ARG A C 1
ATOM 1395 O O . ARG A 1 184 ? 9.970 19.542 -0.985 1.00 49.78 184 ARG A O 1
ATOM 1402 N N . LEU A 1 185 ? 8.043 18.486 -1.445 1.00 40.66 185 LEU A N 1
ATOM 1403 C CA . LEU A 1 185 ? 8.653 17.408 -2.229 1.00 40.66 185 LEU A CA 1
ATOM 1404 C C . LEU A 1 185 ? 9.157 17.893 -3.592 1.00 40.66 185 LEU A C 1
ATOM 1406 O O . LEU A 1 185 ? 10.260 17.538 -4.007 1.00 40.66 185 LEU A O 1
ATOM 1410 N N . LEU A 1 186 ? 8.416 18.792 -4.243 1.00 42.50 186 LEU A N 1
ATOM 1411 C CA . LEU A 1 186 ? 8.854 19.446 -5.480 1.00 42.50 186 LEU A CA 1
ATOM 1412 C C . LEU A 1 186 ? 10.049 20.391 -5.270 1.00 42.50 186 LEU A C 1
ATOM 1414 O O . LEU A 1 186 ? 10.824 20.616 -6.202 1.00 42.50 186 LEU A O 1
ATOM 1418 N N . ALA A 1 187 ? 10.213 20.945 -4.066 1.00 42.78 187 ALA A N 1
ATOM 1419 C CA . ALA A 1 187 ? 11.375 21.752 -3.701 1.00 42.78 187 ALA A CA 1
ATOM 1420 C C . ALA A 1 187 ? 12.618 20.897 -3.391 1.00 42.78 187 ALA A C 1
ATOM 1422 O O . ALA A 1 187 ? 13.726 21.293 -3.749 1.00 42.78 187 ALA A O 1
ATOM 1423 N N . ALA A 1 188 ? 12.445 19.723 -2.775 1.00 41.00 188 ALA A N 1
ATOM 1424 C CA . ALA A 1 188 ? 13.542 18.812 -2.440 1.00 41.00 188 ALA A CA 1
ATOM 1425 C C . ALA A 1 188 ? 14.170 18.127 -3.671 1.00 41.00 188 ALA A C 1
ATOM 1427 O O . ALA A 1 188 ? 15.365 17.857 -3.671 1.00 41.00 188 ALA A O 1
ATOM 1428 N N . GLY A 1 189 ? 13.402 17.909 -4.746 1.00 32.59 189 GLY A N 1
ATOM 1429 C CA . GLY A 1 189 ? 13.892 17.329 -6.008 1.00 32.59 189 GLY A CA 1
ATOM 1430 C C . GLY A 1 189 ? 14.633 18.296 -6.947 1.00 32.59 189 GLY A C 1
ATOM 1431 O O . GLY A 1 189 ? 14.885 17.943 -8.097 1.00 32.59 189 GLY A O 1
ATOM 1432 N N . LYS A 1 190 ? 14.939 19.526 -6.507 1.00 41.53 190 LYS A N 1
ATOM 1433 C CA . LYS A 1 190 ? 15.663 20.549 -7.293 1.00 41.53 190 LYS A CA 1
ATOM 1434 C C . LYS A 1 190 ? 17.089 20.832 -6.793 1.00 41.5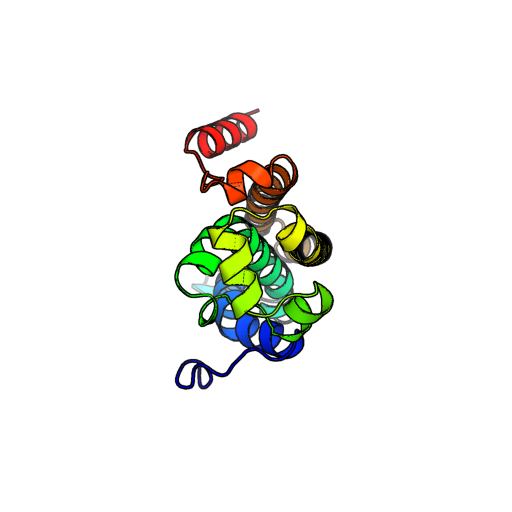3 190 LYS A C 1
ATOM 1436 O O . LYS A 1 190 ? 17.678 21.818 -7.239 1.00 41.53 190 LYS A O 1
ATOM 1441 N N . ALA A 1 191 ? 17.615 20.022 -5.874 1.00 35.50 191 ALA A N 1
ATOM 1442 C CA . ALA A 1 191 ? 18.966 20.160 -5.324 1.00 35.50 191 ALA A CA 1
ATOM 1443 C C . ALA A 1 191 ? 19.976 19.245 -6.029 1.00 35.50 191 ALA A C 1
ATOM 1445 O O . ALA A 1 191 ? 19.614 18.082 -6.312 1.00 35.50 191 ALA A O 1
#

Sequence (191 aa):
MQRDVAERPLATWEDFLDYTEGAAVAPAAVFVYILACKVRRDGSSVSSLSRPFADYARHLAIFSYLVHILRDLKADAERAPQHLTLPDDLLAESGLTKASLQEAAKAGDDAALGPLVGTIAALTERHYSLTMRDLALLNDETDGDAAMLVGLAEVYSQQFETIRGDFRSVLEGGGVVDMATVDRLLAAGKA

pLDDT: mean 83.99, std 17.4, range [32.59, 98.56]